Protein AF-A0A293LCD0-F1 (afdb_monomer_lite)

Organism: Ornithodoros erraticus (NCBI:txid265619)

Foldseek 3Di:
DDDDDDDDDDPPDPPPPPCPPPPPPDQDQPPPDDQDADDLVPQDQQAPCVVCQVHPHRFLERHNNCLDDRVLSVVLRVLQQCLQQVFDQQDPCQVVDPRRTAAGEHEAEEQHYDDDPPDDPQVRQVVSQVSNCVVNVRDPQQSYKYWYDHQNVRDIAIDRGPSCCVQQNRVNLVVQLVVLSVCSVVSNVSSSSVSSSVSVSVSSVVSRVVVVVVVVCVVCVVVVCVVVCVVVVVVVVCCVVVVVVVVVCVVPDPCPPVVVVVVVVVVVVVVVVVVPPDDDDDDDDDDDDDDDDDDDPDPPPPPDDDDDDDDDDDDDDDDDDDDDDDDDDDDDDDDDDDDDDDDDDDPDDDDDDDDDDDDDDDDDDDDDDDDD

InterPro domains:
  IPR033438 Modulator of levamisole receptor-1 [PF17175] (38-153)

Secondary structure (DSSP, 8-state):
------------------------------TT-----B-TTTSPPTTT-GGGGT-SS--SEE-TT--S-HHHHHHHHHHHHHHHHHSPP-STTGGG-SS----EEEEEEES-B---TTS-HHHHHHHHHHHHHHHH--SSSS-EEEEEEETTTTEEEEEE-HHHHTTS-HHHHHHHHHHHHHHHTTT-HHHHHHHHHHHHHHHHHHHHHHHHHHHHHHHTHHHHHHHHHHHHHHHHHHHHHHHHHHHHHHHHS-TTTHHHHHHHHHHHHTTTTTSSS--PPP----------------------PPPPPPP-------------------------------------------------------------

Structure (mmCIF, N/CA/C/O backbone):
data_AF-A0A293LCD0-F1
#
_entry.id   AF-A0A293LCD0-F1
#
loop_
_atom_site.group_PDB
_atom_site.id
_atom_site.type_symbol
_atom_site.label_atom_id
_atom_site.label_alt_id
_atom_site.label_comp_id
_atom_site.label_asym_id
_atom_site.label_entity_id
_atom_site.label_seq_id
_atom_site.pdbx_PDB_ins_code
_atom_site.Cartn_x
_atom_site.Cartn_y
_atom_site.Cartn_z
_atom_site.occupancy
_atom_site.B_iso_or_equiv
_atom_site.auth_seq_id
_atom_site.auth_comp_id
_atom_site.auth_asym_id
_atom_site.auth_atom_id
_atom_site.pdbx_PDB_model_num
ATOM 1 N N . MET A 1 1 ? -17.050 -51.540 -56.123 1.00 45.16 1 MET A N 1
ATOM 2 C CA . MET A 1 1 ? -16.039 -51.537 -55.048 1.00 45.16 1 MET A CA 1
ATOM 3 C C . MET A 1 1 ? -16.154 -50.183 -54.361 1.00 45.16 1 MET A C 1
ATOM 5 O O . MET A 1 1 ? -15.388 -49.288 -54.668 1.00 45.16 1 MET A O 1
ATOM 9 N N . GLU A 1 2 ? -17.211 -49.840 -53.629 1.00 52.28 2 GLU A N 1
ATOM 10 C CA . GLU A 1 2 ? -18.016 -50.607 -52.668 1.00 52.28 2 GLU A CA 1
ATOM 11 C C . GLU A 1 2 ? -17.140 -51.250 -51.592 1.00 52.28 2 GLU A C 1
ATOM 13 O O . GLU A 1 2 ? -16.673 -52.367 -51.772 1.00 52.28 2 GLU A O 1
ATOM 18 N N . GLU A 1 3 ? -16.904 -50.502 -50.512 1.00 51.72 3 GLU A N 1
ATOM 19 C CA . GLU A 1 3 ? -16.698 -51.053 -49.176 1.00 51.72 3 GLU A CA 1
ATOM 20 C C . GLU A 1 3 ? -17.379 -50.157 -48.139 1.00 51.72 3 GLU A C 1
ATOM 22 O O . GLU A 1 3 ? -17.394 -48.928 -48.236 1.00 51.72 3 GLU A O 1
ATOM 27 N N . ALA A 1 4 ? -18.024 -50.846 -47.205 1.00 48.84 4 ALA A N 1
ATOM 28 C CA . ALA A 1 4 ? -18.991 -50.369 -46.240 1.00 48.84 4 ALA A CA 1
ATOM 29 C C . ALA A 1 4 ? -18.352 -50.050 -44.873 1.00 48.84 4 ALA A C 1
ATOM 31 O O . ALA A 1 4 ? -17.199 -50.367 -44.605 1.00 48.84 4 ALA A O 1
ATOM 32 N N . ALA A 1 5 ? -19.158 -49.402 -44.028 1.00 53.81 5 ALA A N 1
ATOM 33 C CA . ALA A 1 5 ? -18.878 -48.863 -42.695 1.00 53.81 5 ALA A CA 1
ATOM 34 C C . ALA A 1 5 ? -18.297 -49.858 -41.657 1.00 53.81 5 ALA A C 1
ATOM 36 O O . ALA A 1 5 ? -18.317 -51.071 -41.857 1.00 53.81 5 ALA A O 1
ATOM 37 N N . PRO A 1 6 ? -17.945 -49.359 -40.453 1.00 56.44 6 PRO A N 1
ATOM 38 C CA . PRO A 1 6 ? -18.861 -49.664 -39.351 1.00 56.44 6 PRO A CA 1
ATOM 39 C C . PRO A 1 6 ? -19.220 -48.478 -38.442 1.00 56.44 6 PRO A C 1
ATOM 41 O O . PRO A 1 6 ? -18.426 -47.592 -38.133 1.00 56.44 6 PRO A O 1
ATOM 44 N N . CYS A 1 7 ? -20.479 -48.520 -38.008 1.00 42.06 7 CYS A N 1
ATOM 45 C CA . CYS A 1 7 ? -21.153 -47.612 -37.096 1.00 42.06 7 CYS A CA 1
ATOM 46 C C . CYS A 1 7 ? -20.495 -47.586 -35.707 1.00 42.06 7 CYS A C 1
ATOM 48 O O . CYS A 1 7 ? -20.465 -48.598 -35.008 1.00 42.06 7 CYS A O 1
ATOM 50 N N . ALA A 1 8 ? -20.045 -46.407 -35.275 1.00 50.56 8 ALA A N 1
ATOM 51 C CA . ALA A 1 8 ? -19.692 -46.157 -33.885 1.00 50.56 8 ALA A CA 1
ATOM 52 C C . ALA A 1 8 ? -20.973 -45.940 -33.067 1.00 50.56 8 ALA A C 1
ATOM 54 O O . ALA A 1 8 ? -21.760 -45.030 -33.323 1.00 50.56 8 ALA A O 1
ATOM 55 N N . MET A 1 9 ? -21.177 -46.821 -32.096 1.00 47.69 9 MET A N 1
ATOM 56 C CA . MET A 1 9 ? -22.279 -46.832 -31.144 1.00 47.69 9 MET A CA 1
ATOM 57 C C . MET A 1 9 ? -21.982 -45.781 -30.062 1.00 47.69 9 MET A C 1
ATOM 59 O O . MET A 1 9 ? -21.103 -45.976 -29.228 1.00 47.69 9 MET A O 1
ATOM 63 N N . TRP A 1 10 ? -22.661 -44.633 -30.104 1.00 46.34 10 TRP A N 1
ATOM 64 C CA . TRP A 1 10 ? -22.532 -43.593 -29.081 1.00 46.34 10 TRP A CA 1
ATOM 65 C C . TRP A 1 10 ? -23.333 -44.012 -27.845 1.00 46.34 10 TRP A C 1
ATOM 67 O O . TRP A 1 10 ? -24.546 -43.828 -27.775 1.00 46.34 10 TRP A O 1
ATOM 77 N N . SER A 1 11 ? -22.654 -44.606 -26.869 1.00 52.03 11 SER A N 1
ATOM 78 C CA . SER A 1 11 ? -23.190 -44.829 -25.529 1.00 52.03 11 SER A CA 1
ATOM 79 C C . SER A 1 11 ? -23.371 -43.485 -24.818 1.00 52.03 11 SER A C 1
ATOM 81 O O . SER A 1 11 ? -22.409 -42.874 -24.354 1.00 52.03 11 SER A O 1
ATOM 83 N N . LEU A 1 12 ? -24.624 -43.032 -24.750 1.00 52.72 12 LEU A N 1
ATOM 84 C CA . LEU A 1 12 ? -25.084 -41.940 -23.897 1.00 52.72 12 LEU A CA 1
ATOM 85 C C . LEU A 1 12 ? -24.964 -42.375 -22.430 1.00 52.72 12 LEU A C 1
ATOM 87 O O . LEU A 1 12 ? -25.892 -42.953 -21.868 1.00 52.72 12 LEU A O 1
ATOM 91 N N . PHE A 1 13 ? -23.819 -42.113 -21.805 1.00 52.03 13 PHE A N 1
ATOM 92 C CA . PHE A 1 13 ? -23.749 -42.075 -20.348 1.00 52.03 13 PHE A CA 1
ATOM 93 C C . PHE A 1 13 ? -24.392 -40.760 -19.888 1.00 52.03 13 PHE A C 1
ATOM 95 O O . PHE A 1 13 ? -23.897 -39.695 -20.266 1.00 52.03 13 PHE A O 1
ATOM 102 N N . PRO A 1 14 ? -25.481 -40.782 -19.100 1.00 58.75 14 PRO A N 1
ATOM 103 C CA . PRO A 1 14 ? -25.956 -39.576 -18.445 1.00 58.75 14 PRO A CA 1
ATOM 104 C C . PRO A 1 14 ? -24.864 -39.129 -17.473 1.00 58.75 14 PRO A C 1
ATOM 106 O O . PRO A 1 14 ? -24.639 -39.754 -16.437 1.00 58.75 14 PRO A O 1
ATOM 109 N N . ILE A 1 15 ? -24.152 -38.060 -17.832 1.00 63.56 15 ILE A N 1
ATOM 110 C CA . ILE A 1 15 ? -23.279 -37.342 -16.910 1.00 63.56 15 ILE A CA 1
ATOM 111 C C . ILE A 1 15 ? -24.215 -36.722 -15.875 1.00 63.56 15 ILE A C 1
ATOM 113 O O . ILE A 1 15 ? -24.766 -35.640 -16.073 1.00 63.56 15 ILE A O 1
ATOM 117 N N . VAL A 1 16 ? -24.451 -37.449 -14.784 1.00 64.56 16 VAL A N 1
ATOM 118 C CA . VAL A 1 16 ? -25.006 -36.886 -13.560 1.00 64.56 16 VAL A CA 1
ATOM 119 C C . VAL A 1 16 ? -23.942 -35.920 -13.060 1.00 64.56 16 VAL A C 1
ATOM 121 O O . VAL A 1 16 ? -22.985 -36.318 -12.399 1.00 64.56 16 VAL A O 1
ATOM 124 N N . ALA A 1 17 ? -24.061 -34.657 -13.466 1.00 63.91 17 ALA A N 1
ATOM 125 C CA . ALA A 1 17 ? -23.299 -33.562 -12.901 1.00 63.91 17 ALA A CA 1
ATOM 126 C C . ALA A 1 17 ? -23.705 -33.455 -11.428 1.00 63.91 17 ALA A C 1
ATOM 128 O O . ALA A 1 17 ? -24.667 -32.772 -11.077 1.00 63.91 17 ALA A O 1
ATOM 129 N N . LEU A 1 18 ? -23.010 -34.205 -10.571 1.00 59.56 18 LEU A N 1
ATOM 130 C CA . LEU A 1 18 ? -22.995 -33.963 -9.141 1.00 59.56 18 LEU A CA 1
ATOM 131 C C . LEU A 1 18 ? -22.423 -32.560 -8.964 1.00 59.56 18 LEU A C 1
ATOM 133 O O . LEU A 1 18 ? -21.212 -32.351 -9.013 1.00 59.56 18 LEU A O 1
ATOM 137 N N . TRP A 1 19 ? -23.326 -31.596 -8.806 1.00 65.75 19 TRP A N 1
ATOM 138 C CA . TRP A 1 19 ? -23.028 -30.310 -8.207 1.00 65.75 19 TRP A CA 1
ATOM 139 C C . TRP A 1 19 ? -22.554 -30.604 -6.789 1.00 65.75 19 TRP A C 1
ATOM 141 O O . TRP A 1 19 ? -23.351 -30.686 -5.862 1.00 65.75 19 TRP A O 1
ATOM 151 N N . ILE A 1 20 ? -21.257 -30.852 -6.635 1.00 65.94 20 ILE A N 1
ATOM 152 C CA . ILE A 1 20 ? -20.607 -30.744 -5.341 1.00 65.94 20 ILE A CA 1
ATOM 153 C C . ILE A 1 20 ? -20.571 -29.235 -5.100 1.00 65.94 20 ILE A C 1
ATOM 155 O O . ILE A 1 20 ? -19.838 -28.548 -5.820 1.00 65.94 20 ILE A O 1
ATOM 159 N N . PRO A 1 21 ? -21.394 -28.677 -4.190 1.00 63.88 21 PRO A N 1
ATOM 160 C CA . PRO A 1 21 ? -21.211 -27.292 -3.802 1.00 63.88 21 PRO A CA 1
ATOM 161 C C . PRO A 1 21 ? -19.775 -27.204 -3.310 1.00 63.88 21 PRO A C 1
ATOM 163 O O . PRO A 1 21 ? -19.380 -27.954 -2.417 1.00 63.88 21 PRO A O 1
ATOM 166 N N . ALA A 1 22 ? -18.972 -26.360 -3.953 1.00 62.84 22 ALA A N 1
ATOM 167 C CA . ALA A 1 22 ? -17.667 -26.023 -3.432 1.00 62.84 22 ALA A CA 1
ATOM 168 C C . ALA A 1 22 ? -17.924 -25.457 -2.036 1.00 62.84 22 ALA A C 1
ATOM 170 O O . ALA A 1 22 ? -18.386 -24.326 -1.892 1.00 62.84 22 ALA A O 1
ATOM 171 N N . THR A 1 23 ? -17.720 -26.282 -1.012 1.00 61.44 23 THR A N 1
ATOM 172 C CA . THR A 1 23 ? -17.700 -25.861 0.379 1.00 61.44 23 THR A CA 1
ATOM 173 C C . THR A 1 23 ? -16.442 -25.022 0.513 1.00 61.44 23 THR A C 1
ATOM 175 O O . THR A 1 23 ? -15.389 -25.520 0.910 1.00 61.44 23 THR A O 1
ATOM 178 N N . GLY A 1 24 ? -16.524 -23.772 0.050 1.00 62.69 24 GLY A N 1
ATOM 179 C CA . GLY A 1 24 ? -15.524 -22.760 0.326 1.00 62.69 24 GLY A CA 1
ATOM 180 C C . GLY A 1 24 ? -15.361 -22.745 1.832 1.00 62.69 24 GLY A C 1
ATOM 181 O O . GLY A 1 24 ? -16.355 -22.598 2.546 1.00 62.69 24 GLY A O 1
ATOM 182 N N . GLY A 1 25 ? -14.146 -23.032 2.299 1.00 64.25 25 GLY A N 1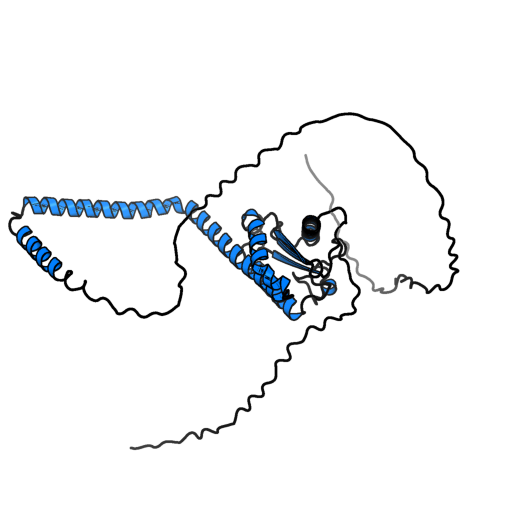
ATOM 183 C CA . GLY A 1 25 ? -13.838 -23.054 3.719 1.00 64.25 25 GLY A CA 1
ATOM 184 C C . GLY A 1 25 ? -14.253 -21.717 4.307 1.00 64.25 25 GLY A C 1
ATOM 185 O O . GLY A 1 25 ? -13.623 -20.703 4.022 1.00 64.25 25 GLY A O 1
ATOM 186 N N . GLN A 1 26 ? -15.356 -21.719 5.052 1.00 64.88 26 GLN A N 1
ATOM 187 C CA . GLN A 1 26 ? -15.801 -20.543 5.773 1.00 64.88 26 GLN A CA 1
ATOM 188 C C . GLN A 1 26 ? -14.733 -20.203 6.798 1.00 64.88 26 GLN A C 1
ATOM 190 O O . GLN A 1 26 ? -14.211 -21.071 7.501 1.00 64.88 26 GLN A O 1
ATOM 195 N N . CYS A 1 27 ? -14.392 -18.930 6.842 1.00 78.25 27 CYS A N 1
ATOM 196 C CA . CYS A 1 27 ? -13.408 -18.404 7.761 1.00 78.25 27 CYS A CA 1
ATOM 197 C C . CYS A 1 27 ? -14.151 -18.215 9.070 1.00 78.25 27 CYS A C 1
ATOM 199 O O . CYS A 1 27 ? -14.988 -17.329 9.199 1.00 78.25 27 CYS A O 1
ATOM 201 N N . ILE A 1 28 ? -13.961 -19.168 9.978 1.00 67.69 28 ILE A N 1
ATOM 202 C CA . ILE A 1 28 ? -14.611 -19.146 11.281 1.00 67.69 28 ILE A CA 1
ATOM 203 C C . ILE A 1 28 ? -13.880 -18.081 12.097 1.00 67.69 28 ILE A C 1
ATOM 205 O O . ILE A 1 28 ? -12.787 -18.341 12.600 1.00 67.69 28 ILE A O 1
ATOM 209 N N . SER A 1 29 ? -14.454 -16.881 12.181 1.00 65.88 29 SER A N 1
ATOM 210 C CA . SER A 1 29 ? -14.075 -15.913 13.205 1.00 65.88 29 SER A CA 1
ATOM 211 C C . SER A 1 29 ? -14.623 -16.413 14.538 1.00 65.88 29 SER A C 1
ATOM 213 O O . SER A 1 29 ? -15.820 -16.659 14.685 1.00 65.88 29 SER A O 1
ATOM 215 N N . SER A 1 30 ? -13.742 -16.643 15.504 1.00 65.81 30 SER A N 1
ATOM 216 C CA . SER A 1 30 ? -14.132 -16.863 16.891 1.00 65.81 30 SER A CA 1
ATOM 217 C C . SER A 1 30 ? -14.593 -15.524 17.468 1.00 65.81 30 SER A C 1
ATOM 219 O O . SER A 1 30 ? -13.773 -14.665 17.766 1.00 65.81 30 SER A O 1
ATOM 221 N N . ASP A 1 31 ? -15.904 -15.332 17.622 1.00 64.25 31 ASP A N 1
ATOM 222 C CA . ASP A 1 31 ? -16.493 -14.071 18.113 1.00 64.25 31 ASP A CA 1
ATOM 223 C C . ASP A 1 31 ? -16.176 -13.754 19.595 1.00 64.25 31 ASP A C 1
ATOM 225 O O . ASP A 1 31 ? -16.614 -12.728 20.112 1.00 64.25 31 ASP A O 1
ATOM 229 N N . GLU A 1 32 ? -15.392 -14.590 20.285 1.00 76.75 32 GLU A N 1
ATOM 230 C CA . GLU A 1 32 ? -15.068 -14.439 21.714 1.00 76.75 32 GLU A CA 1
ATOM 231 C C . GLU A 1 32 ? -13.583 -14.164 22.003 1.00 76.75 32 GLU A C 1
ATOM 233 O O . GLU A 1 32 ? -13.132 -14.315 23.139 1.00 76.75 32 GLU A O 1
ATOM 238 N N . ASP A 1 33 ? -12.804 -13.749 21.003 1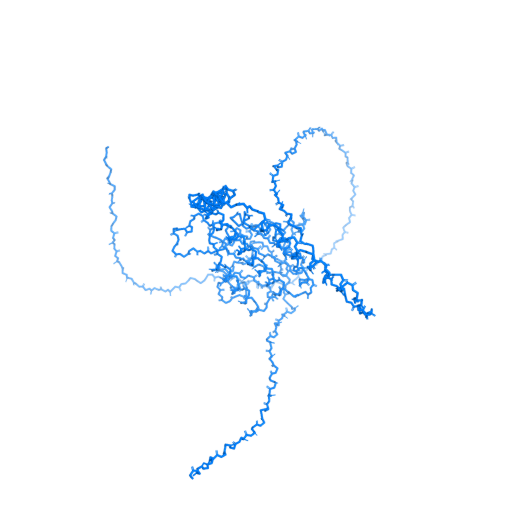.00 74.06 33 ASP A N 1
ATOM 239 C CA . ASP A 1 33 ? -11.413 -13.369 21.245 1.00 74.06 33 ASP A CA 1
ATOM 240 C C . ASP A 1 33 ? -11.325 -11.997 21.955 1.00 74.06 33 ASP A C 1
ATOM 242 O O . ASP A 1 33 ? -12.078 -11.068 21.631 1.00 74.06 33 ASP A O 1
ATOM 246 N N . PRO A 1 34 ? -10.422 -11.841 22.943 1.00 79.44 34 PRO A N 1
ATOM 247 C CA . PRO A 1 34 ? -10.246 -10.581 23.654 1.00 79.44 34 PRO A CA 1
ATOM 248 C C . PRO A 1 34 ? -9.885 -9.459 22.678 1.00 79.44 34 PRO A C 1
ATOM 250 O O . PRO A 1 34 ? -9.082 -9.642 21.764 1.00 79.44 34 PRO A O 1
ATOM 253 N N . VAL A 1 35 ? -10.465 -8.276 22.896 1.00 85.06 35 VAL A N 1
ATOM 254 C CA . VAL A 1 35 ? -10.169 -7.078 22.102 1.00 85.06 35 VAL A CA 1
ATOM 255 C C . VAL A 1 35 ? -8.717 -6.678 22.353 1.00 85.06 35 VAL A C 1
ATOM 257 O O . VAL A 1 35 ? -8.404 -6.053 23.365 1.00 85.06 35 VAL A O 1
ATOM 260 N N . TRP A 1 36 ? -7.828 -7.063 21.440 1.00 90.88 36 TRP A N 1
ATOM 261 C CA . TRP A 1 36 ? -6.433 -6.649 21.478 1.00 90.88 36 TRP A CA 1
ATOM 262 C C . TRP A 1 36 ? -6.285 -5.248 20.880 1.00 90.88 36 TRP A C 1
ATOM 264 O O . TRP A 1 36 ? -6.910 -4.918 19.865 1.00 90.88 36 TRP A O 1
ATOM 274 N N . LEU A 1 37 ? -5.466 -4.424 21.528 1.00 96.44 37 LEU A N 1
ATOM 275 C CA . LEU A 1 37 ? -5.141 -3.069 21.102 1.00 96.44 37 LEU A CA 1
ATOM 276 C C . LEU A 1 37 ? -3.666 -3.030 20.714 1.00 96.44 37 LEU A C 1
ATOM 278 O O . LEU A 1 37 ? -2.796 -3.149 21.572 1.00 96.44 37 LEU A O 1
ATOM 282 N N . TRP A 1 38 ? -3.379 -2.896 19.422 1.00 97.69 38 TRP A N 1
ATOM 283 C CA . TRP A 1 38 ? -2.010 -3.011 18.932 1.00 97.69 38 TRP A CA 1
ATOM 284 C C . TRP A 1 38 ? -1.221 -1.723 19.130 1.00 97.69 38 TRP A C 1
ATOM 286 O O . TRP A 1 38 ? -1.575 -0.681 18.581 1.00 97.69 38 TRP A O 1
ATOM 296 N N . THR A 1 39 ? -0.114 -1.815 19.863 1.00 97.88 39 THR A N 1
ATOM 297 C CA . THR A 1 39 ? 0.981 -0.837 19.822 1.00 97.88 39 THR A CA 1
ATOM 298 C C . THR A 1 39 ? 1.972 -1.214 18.720 1.00 97.88 39 THR A C 1
ATOM 300 O O . THR A 1 39 ? 2.056 -2.377 18.307 1.00 97.88 39 THR A O 1
ATOM 303 N N . VAL A 1 40 ? 2.742 -0.249 18.215 1.00 97.50 40 VAL A N 1
ATOM 304 C CA . VAL A 1 40 ? 3.706 -0.527 17.138 1.00 97.50 40 VAL A CA 1
ATOM 305 C C . VAL A 1 40 ? 4.872 -1.396 17.626 1.00 97.50 40 VAL A C 1
ATOM 307 O O . VAL A 1 40 ? 5.412 -2.208 16.869 1.00 97.50 40 VAL A O 1
ATOM 310 N N . GLU A 1 41 ? 5.223 -1.308 18.908 1.00 97.94 41 GLU A N 1
ATOM 311 C CA . GLU A 1 41 ? 6.244 -2.121 19.573 1.00 97.94 41 GLU A CA 1
ATOM 312 C C . GLU A 1 41 ? 5.842 -3.599 19.634 1.00 97.94 41 GLU A C 1
ATOM 314 O O . GLU A 1 41 ? 6.675 -4.476 19.383 1.00 97.94 41 GLU A O 1
ATOM 319 N N . GLU A 1 42 ? 4.565 -3.883 19.877 1.00 97.88 42 GLU A N 1
ATOM 320 C CA . GLU A 1 42 ? 4.033 -5.245 19.995 1.00 97.88 42 GLU A CA 1
ATOM 321 C C . GLU A 1 42 ? 3.607 -5.838 18.648 1.00 97.88 42 GLU A C 1
ATOM 323 O O . GLU A 1 42 ? 3.561 -7.061 18.504 1.00 97.88 42 GLU A O 1
ATOM 328 N N . TYR A 1 43 ? 3.352 -5.002 17.634 1.00 98.56 43 TYR A N 1
ATOM 329 C CA . TYR A 1 43 ? 2.894 -5.483 16.333 1.00 98.56 43 TYR A CA 1
ATOM 330 C C . TYR A 1 43 ? 3.934 -6.406 15.660 1.00 98.56 43 TYR A C 1
ATOM 332 O O . TYR A 1 43 ? 5.104 -6.017 15.515 1.00 98.56 43 TYR A O 1
ATOM 340 N N . PRO A 1 44 ? 3.571 -7.636 15.249 1.00 98.31 44 PRO A N 1
ATOM 341 C CA . PRO A 1 44 ? 4.556 -8.631 14.848 1.00 98.31 44 PRO A CA 1
ATOM 342 C C . PRO A 1 44 ? 5.226 -8.310 13.507 1.00 98.31 44 PRO A C 1
ATOM 344 O O . PRO A 1 44 ? 4.691 -7.616 12.648 1.00 98.31 44 PRO A O 1
ATOM 347 N N . HIS A 1 45 ? 6.442 -8.827 13.319 1.00 98.62 45 HIS A N 1
ATOM 348 C CA . HIS A 1 45 ? 7.175 -8.691 12.060 1.00 98.62 45 HIS A CA 1
ATOM 349 C C . HIS A 1 45 ? 6.916 -9.915 11.165 1.00 98.62 45 HIS A C 1
ATOM 351 O O . HIS A 1 45 ? 7.289 -11.023 11.552 1.00 98.62 45 HIS A O 1
ATOM 357 N N . PRO A 1 46 ? 6.369 -9.762 9.944 1.00 98.44 46 PRO A N 1
ATOM 358 C CA . PRO A 1 46 ? 5.865 -10.900 9.165 1.00 98.44 46 PRO A 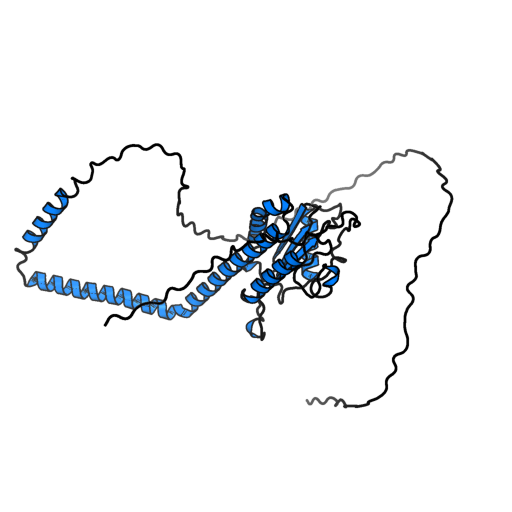CA 1
ATOM 359 C C . PRO A 1 46 ? 6.953 -11.796 8.553 1.00 98.44 46 PRO A C 1
ATOM 361 O O . PRO A 1 46 ? 6.689 -12.956 8.236 1.00 98.44 46 PRO A O 1
ATOM 364 N N . LEU A 1 47 ? 8.195 -11.311 8.444 1.00 98.38 47 LEU A N 1
ATOM 365 C CA . LEU A 1 47 ? 9.340 -12.111 7.995 1.00 98.38 47 LEU A CA 1
ATOM 366 C C . LEU A 1 47 ? 10.039 -12.843 9.147 1.00 98.38 47 LEU A C 1
ATOM 368 O O . LEU A 1 47 ? 10.459 -13.985 8.981 1.00 98.38 47 LEU A O 1
ATOM 372 N N . GLN A 1 48 ? 10.160 -12.196 10.309 1.00 98.50 48 GLN A N 1
ATOM 373 C CA . GLN A 1 48 ? 10.885 -12.744 11.463 1.00 98.50 48 GLN A CA 1
ATOM 374 C C . GLN A 1 48 ? 9.987 -13.617 12.351 1.00 98.50 48 GLN A C 1
ATOM 376 O O . GLN A 1 48 ? 10.417 -14.633 12.891 1.00 98.50 48 GLN A O 1
ATOM 381 N N . HIS A 1 49 ? 8.716 -13.236 12.470 1.00 98.31 49 HIS A N 1
ATOM 382 C CA . HIS A 1 49 ? 7.754 -13.757 13.434 1.00 98.31 49 HIS A CA 1
ATOM 383 C C . HIS A 1 49 ? 6.424 -14.167 12.764 1.00 98.31 49 HIS A C 1
ATOM 385 O O . HIS A 1 49 ? 5.352 -13.810 13.257 1.00 98.31 49 HIS A O 1
ATOM 391 N N . PRO A 1 50 ? 6.444 -14.947 11.663 1.00 98.31 50 PRO A N 1
ATOM 392 C CA . PRO A 1 50 ? 5.261 -15.186 10.828 1.00 98.31 50 PRO A CA 1
ATOM 393 C C . PRO A 1 50 ? 4.083 -15.822 11.573 1.00 98.31 50 PRO A C 1
ATOM 395 O O . PRO A 1 50 ? 2.930 -15.529 11.269 1.00 98.31 50 PRO A O 1
ATOM 398 N N . ARG A 1 51 ? 4.350 -16.646 12.593 1.00 98.19 51 ARG A N 1
ATOM 399 C CA . ARG A 1 51 ? 3.293 -17.287 13.390 1.00 98.19 51 ARG A CA 1
ATOM 400 C C . ARG A 1 51 ? 2.413 -16.285 14.132 1.00 98.19 51 ARG A C 1
ATOM 402 O O . ARG A 1 51 ? 1.213 -16.510 14.219 1.00 98.19 51 ARG A O 1
ATOM 409 N N . TYR A 1 52 ? 2.988 -15.185 14.618 1.00 98.06 52 TYR A N 1
ATOM 410 C CA . TYR A 1 52 ? 2.229 -14.127 15.290 1.00 98.06 52 TYR A CA 1
ATOM 411 C C . TYR A 1 52 ? 1.406 -13.289 14.309 1.00 98.06 52 TYR A C 1
ATOM 413 O O . TYR A 1 52 ? 0.431 -12.678 14.705 1.00 98.06 52 TYR A O 1
ATOM 421 N N . CYS A 1 53 ? 1.747 -13.323 13.022 1.00 98.25 53 CYS A N 1
ATOM 422 C CA . CYS A 1 53 ? 0.962 -12.745 11.934 1.00 98.25 53 CYS A CA 1
ATOM 423 C C . CYS A 1 53 ? -0.094 -13.718 11.368 1.00 98.25 53 CYS A C 1
ATOM 425 O O . CYS A 1 53 ? -0.587 -13.495 10.265 1.00 98.25 53 CYS A O 1
ATOM 427 N N . ASN A 1 54 ? -0.370 -14.835 12.057 1.00 97.06 54 ASN A N 1
ATOM 428 C CA . ASN A 1 54 ? -1.232 -15.923 11.581 1.00 97.06 54 ASN A CA 1
ATOM 429 C C . ASN A 1 54 ? -0.767 -16.552 10.243 1.00 97.06 54 ASN A C 1
ATOM 431 O O . ASN A 1 54 ? -1.569 -16.936 9.390 1.00 97.06 54 ASN A O 1
ATOM 435 N N . ARG A 1 55 ? 0.554 -16.673 10.043 1.00 97.75 55 ARG A N 1
ATOM 436 C CA . ARG A 1 55 ? 1.179 -17.277 8.850 1.00 97.75 55 ARG A CA 1
ATOM 437 C C . ARG A 1 55 ? 2.036 -18.491 9.222 1.00 97.75 55 ARG A C 1
ATOM 439 O O . ARG A 1 55 ? 2.657 -18.543 10.284 1.00 97.75 55 ARG A O 1
ATOM 446 N N . TYR A 1 56 ? 2.136 -19.465 8.314 1.00 97.00 56 TYR A N 1
ATOM 447 C CA . TYR A 1 56 ? 2.987 -20.653 8.507 1.00 97.00 56 TYR A CA 1
ATOM 448 C C . TYR A 1 56 ? 4.480 -20.398 8.252 1.00 97.00 56 TYR A C 1
ATOM 450 O O . TYR A 1 56 ? 5.323 -21.150 8.741 1.00 97.00 56 TYR A O 1
ATOM 458 N N . GLY A 1 57 ? 4.815 -19.347 7.504 1.00 97.94 57 GLY A N 1
ATOM 459 C CA . GLY A 1 57 ? 6.182 -18.985 7.142 1.00 97.94 57 GLY A CA 1
ATOM 460 C C . GLY A 1 57 ? 6.296 -17.507 6.767 1.00 97.94 57 GLY A C 1
ATOM 461 O O . GLY A 1 57 ? 5.274 -16.815 6.773 1.00 97.94 57 GLY A O 1
ATOM 462 N N . PRO A 1 58 ? 7.520 -17.023 6.479 1.00 98.44 58 PRO A N 1
ATOM 463 C CA . PRO A 1 58 ? 7.768 -15.628 6.129 1.00 98.44 58 PRO A CA 1
ATOM 464 C C . PRO A 1 58 ? 6.833 -15.142 5.020 1.00 98.44 58 PRO A C 1
ATOM 466 O O . PRO A 1 58 ? 6.646 -15.835 4.021 1.00 98.44 58 PRO A O 1
ATOM 469 N N . SER A 1 59 ? 6.252 -13.962 5.215 1.00 98.44 59 SER A N 1
ATOM 470 C CA . SER A 1 59 ? 5.260 -13.361 4.322 1.00 98.44 59 SER A CA 1
ATOM 471 C C . SER A 1 59 ? 5.402 -11.836 4.334 1.00 98.44 59 SER A C 1
ATOM 473 O O . SER A 1 59 ? 6.069 -11.273 5.201 1.00 98.44 59 SER A O 1
ATOM 475 N N . PHE A 1 60 ? 4.767 -11.163 3.381 1.00 98.62 60 PHE A N 1
ATOM 476 C CA . PHE A 1 60 ? 4.608 -9.708 3.344 1.00 98.62 60 PHE A CA 1
ATOM 477 C C . PHE A 1 60 ? 3.254 -9.239 3.890 1.00 98.62 60 PHE A C 1
ATOM 479 O O . PHE A 1 60 ? 2.964 -8.046 3.880 1.00 98.62 60 PHE A O 1
ATOM 486 N N . VAL A 1 61 ? 2.428 -10.168 4.374 1.00 98.75 61 VAL A N 1
ATOM 487 C CA . VAL A 1 61 ? 1.133 -9.890 4.997 1.00 98.75 61 VAL A CA 1
ATOM 488 C C . VAL A 1 61 ? 1.215 -10.254 6.472 1.00 98.75 61 VAL A C 1
ATOM 490 O O . VAL A 1 61 ? 1.572 -11.385 6.816 1.00 98.75 61 VAL A O 1
ATOM 493 N N . CYS A 1 62 ? 0.876 -9.303 7.336 1.00 98.75 62 CYS A N 1
ATOM 494 C CA . CYS A 1 62 ? 0.686 -9.530 8.755 1.00 98.75 62 CYS A CA 1
ATOM 495 C C . CYS A 1 62 ? -0.774 -9.313 9.144 1.00 98.75 62 CYS A C 1
ATOM 497 O O . CYS A 1 62 ? -1.297 -8.217 8.967 1.00 98.75 62 CYS A O 1
ATOM 499 N N . ASP A 1 63 ? -1.415 -10.361 9.661 1.00 98.31 63 ASP A N 1
ATOM 500 C CA . ASP A 1 63 ? -2.812 -10.346 10.098 1.00 98.31 63 ASP A CA 1
ATOM 501 C C . ASP A 1 63 ? -2.958 -11.126 11.420 1.00 98.31 63 ASP A C 1
ATOM 503 O O . ASP A 1 63 ? -3.439 -12.264 11.433 1.00 98.31 63 ASP A O 1
ATOM 507 N N . PRO A 1 64 ? -2.458 -10.571 12.541 1.00 97.31 64 PRO A N 1
ATOM 508 C CA . PRO A 1 64 ? -2.533 -11.227 13.843 1.00 97.31 64 PRO A CA 1
ATOM 509 C C . PRO A 1 64 ? -3.975 -11.489 14.305 1.00 97.31 64 PRO A C 1
ATOM 511 O O . PRO A 1 64 ? -4.216 -12.488 14.980 1.00 97.31 64 PRO A O 1
ATOM 514 N N . ASP A 1 65 ? -4.930 -10.650 13.887 1.00 96.50 65 ASP A N 1
ATOM 515 C CA . ASP A 1 65 ? -6.331 -10.703 14.327 1.00 96.50 65 ASP A CA 1
ATOM 516 C C . ASP A 1 65 ? -7.241 -11.522 13.396 1.00 96.50 65 ASP A C 1
ATOM 518 O O . ASP A 1 65 ? -8.461 -11.530 13.577 1.00 96.50 65 ASP A O 1
ATOM 522 N N . ARG A 1 66 ? -6.657 -12.214 12.406 1.00 96.06 66 ARG A N 1
ATOM 523 C CA . ARG A 1 66 ? -7.350 -13.121 11.473 1.00 96.06 66 ARG A CA 1
ATOM 524 C C . ARG A 1 66 ? -8.513 -12.466 10.723 1.00 96.06 66 ARG A C 1
ATOM 526 O O . ARG A 1 66 ? -9.558 -13.086 10.525 1.00 96.06 66 ARG A O 1
ATOM 533 N N . ILE A 1 67 ? -8.330 -11.218 10.306 1.00 96.06 67 ILE A N 1
ATOM 534 C CA . ILE A 1 67 ? -9.292 -10.494 9.467 1.00 96.06 67 ILE A CA 1
ATOM 535 C C . ILE A 1 67 ? -9.463 -11.197 8.120 1.00 96.06 67 ILE A C 1
ATOM 537 O O . ILE A 1 67 ? -10.559 -11.210 7.560 1.00 96.06 67 ILE A O 1
ATOM 541 N N . LEU A 1 68 ? -8.382 -11.778 7.604 1.00 96.69 68 LEU A N 1
ATOM 542 C CA . LEU A 1 68 ? -8.366 -12.548 6.376 1.00 96.69 68 LEU A CA 1
ATOM 543 C C . LEU A 1 68 ? -8.330 -14.040 6.656 1.00 96.69 68 LEU A C 1
ATOM 545 O O . LEU A 1 68 ? -7.684 -14.555 7.575 1.00 96.69 68 LEU A O 1
ATOM 549 N N . CYS A 1 69 ? -8.931 -14.773 5.734 1.00 95.94 69 CYS A N 1
ATOM 550 C CA . CYS A 1 69 ? -8.726 -16.200 5.642 1.00 95.94 69 CYS A CA 1
ATOM 551 C C . CYS A 1 69 ? -7.271 -16.509 5.264 1.00 95.94 69 CYS A C 1
ATOM 553 O O . CYS A 1 69 ? -6.644 -15.789 4.486 1.00 95.94 69 CYS A O 1
ATOM 555 N N . THR A 1 70 ? -6.740 -17.659 5.691 1.00 95.56 70 THR A N 1
ATOM 556 C CA . THR A 1 70 ? -5.367 -18.062 5.327 1.00 95.56 70 THR A CA 1
ATOM 557 C C . THR A 1 70 ? -5.135 -18.059 3.812 1.00 95.56 70 THR A C 1
ATOM 559 O O . THR A 1 70 ? -4.101 -17.584 3.352 1.00 95.56 70 THR A O 1
ATOM 562 N N . HIS A 1 71 ? -6.113 -18.529 3.029 1.00 96.06 71 HIS A N 1
ATOM 563 C CA . HIS A 1 71 ? -6.010 -18.583 1.569 1.00 96.06 71 HIS A CA 1
ATOM 564 C C . HIS A 1 71 ? -6.071 -17.198 0.900 1.00 96.06 71 HIS A C 1
ATOM 566 O O . HIS A 1 71 ? -5.458 -17.009 -0.152 1.00 96.06 71 HIS A O 1
ATOM 572 N N . GLU A 1 72 ? -6.777 -16.242 1.508 1.00 97.75 72 GLU A N 1
ATOM 573 C CA . GLU A 1 72 ? -6.830 -14.839 1.084 1.00 97.75 72 GLU A CA 1
ATOM 574 C C . GLU A 1 72 ? -5.489 -14.157 1.362 1.00 97.75 72 GLU A C 1
ATOM 576 O O . GLU A 1 72 ? -4.877 -13.603 0.450 1.00 97.75 72 GLU A O 1
ATOM 581 N N . ALA A 1 73 ? -4.959 -14.300 2.581 1.00 98.19 73 ALA A N 1
ATOM 582 C CA . ALA A 1 73 ? -3.631 -13.806 2.935 1.00 98.19 73 ALA A CA 1
ATOM 583 C C . ALA A 1 73 ? -2.529 -14.424 2.049 1.00 98.19 73 ALA A C 1
ATOM 585 O O . ALA A 1 73 ? -1.623 -13.721 1.605 1.00 98.19 73 ALA A O 1
ATOM 586 N N . ASP A 1 74 ? -2.629 -15.717 1.713 1.00 98.06 74 ASP A N 1
ATOM 587 C CA . ASP A 1 74 ? -1.731 -16.372 0.751 1.00 98.06 74 ASP A CA 1
ATOM 588 C C . ASP A 1 74 ? -1.862 -15.795 -0.667 1.00 98.06 74 ASP A C 1
ATOM 590 O O . ASP A 1 74 ? -0.879 -15.737 -1.409 1.00 98.06 74 ASP A O 1
ATOM 594 N N . ALA A 1 75 ? -3.071 -15.413 -1.087 1.00 98.31 75 ALA A N 1
ATOM 595 C CA . ALA A 1 75 ? -3.299 -14.802 -2.393 1.00 98.31 75 ALA A CA 1
ATOM 596 C C . ALA A 1 75 ? -2.678 -13.404 -2.475 1.00 98.31 75 ALA A C 1
ATOM 598 O O . ALA A 1 75 ? -1.977 -13.121 -3.450 1.00 98.31 75 ALA A O 1
ATOM 599 N N . LEU A 1 76 ? -2.853 -12.584 -1.434 1.00 98.62 76 LEU A N 1
ATOM 600 C CA . LEU A 1 76 ? -2.206 -11.277 -1.326 1.00 98.62 76 LEU A CA 1
ATOM 601 C C . LEU A 1 76 ? -0.681 -11.404 -1.308 1.00 98.62 76 LEU A C 1
ATOM 603 O O . LEU A 1 76 ? 0.001 -10.707 -2.053 1.00 98.62 76 LEU A O 1
ATOM 607 N N . ASP A 1 77 ? -0.138 -12.342 -0.531 1.00 98.62 77 ASP A N 1
ATOM 608 C CA . ASP A 1 77 ? 1.306 -12.568 -0.456 1.00 98.62 77 ASP A CA 1
ATOM 609 C C . ASP A 1 77 ? 1.903 -12.946 -1.822 1.00 98.62 77 ASP A C 1
ATOM 611 O O . ASP A 1 77 ? 2.913 -12.382 -2.243 1.00 98.62 77 ASP A O 1
ATOM 615 N N . ARG A 1 78 ? 1.234 -13.828 -2.582 1.00 98.44 78 ARG A N 1
ATOM 616 C CA . ARG A 1 78 ? 1.640 -14.159 -3.960 1.00 98.44 78 ARG A CA 1
ATOM 617 C C . ARG A 1 78 ? 1.598 -12.950 -4.891 1.00 98.44 78 ARG A C 1
ATOM 619 O O . ARG A 1 78 ? 2.463 -12.826 -5.759 1.00 98.44 78 ARG A O 1
ATOM 626 N N . LEU A 1 79 ? 0.596 -12.084 -4.745 1.00 98.44 79 LEU A N 1
ATOM 627 C CA . LEU A 1 79 ? 0.483 -10.864 -5.539 1.00 98.44 79 LEU A CA 1
ATOM 628 C C . LEU A 1 79 ? 1.629 -9.896 -5.217 1.00 98.44 79 LEU A C 1
ATOM 630 O O . LEU A 1 79 ? 2.289 -9.413 -6.131 1.00 98.44 79 LEU A O 1
ATOM 634 N N . ILE A 1 80 ? 1.938 -9.694 -3.938 1.00 98.50 80 ILE A N 1
ATOM 635 C CA . ILE A 1 80 ? 3.057 -8.855 -3.493 1.00 98.50 80 ILE A CA 1
ATOM 636 C C . ILE A 1 80 ? 4.397 -9.405 -3.998 1.00 98.50 80 ILE A C 1
ATOM 638 O O . ILE A 1 80 ? 5.208 -8.659 -4.547 1.00 98.50 80 ILE A O 1
ATOM 642 N N . GLN A 1 81 ? 4.620 -10.718 -3.888 1.00 97.88 81 GLN A N 1
ATOM 643 C CA . GLN A 1 81 ? 5.820 -11.359 -4.431 1.00 97.88 81 GLN A CA 1
ATOM 644 C C . GLN A 1 81 ? 5.944 -11.151 -5.944 1.00 97.88 81 GLN A C 1
ATOM 646 O O . GLN A 1 81 ? 7.047 -10.942 -6.449 1.00 97.88 81 GLN A O 1
ATOM 651 N N . ARG A 1 82 ? 4.827 -11.182 -6.682 1.00 97.31 82 ARG A N 1
ATOM 652 C CA . ARG A 1 82 ? 4.823 -10.865 -8.113 1.00 97.31 82 ARG A CA 1
ATOM 653 C C . ARG A 1 82 ? 5.293 -9.435 -8.359 1.00 97.31 82 ARG A C 1
ATOM 655 O O . ARG A 1 82 ? 6.180 -9.249 -9.182 1.00 97.31 82 ARG A O 1
ATOM 662 N N . ILE A 1 83 ? 4.762 -8.453 -7.630 1.00 96.88 83 ILE A N 1
ATOM 663 C CA . ILE A 1 83 ? 5.170 -7.044 -7.765 1.00 96.88 83 ILE A CA 1
ATOM 664 C C . ILE A 1 83 ? 6.668 -6.897 -7.519 1.00 96.88 83 ILE A C 1
ATOM 666 O O . ILE A 1 83 ? 7.377 -6.329 -8.346 1.00 96.88 83 ILE A O 1
ATOM 670 N N . ARG A 1 84 ? 7.167 -7.485 -6.432 1.00 96.88 84 ARG A N 1
ATOM 671 C CA . ARG A 1 84 ? 8.590 -7.458 -6.081 1.00 96.88 84 ARG A CA 1
ATOM 672 C C . ARG A 1 84 ? 9.485 -8.095 -7.150 1.00 96.88 84 ARG A C 1
ATOM 674 O O . ARG A 1 84 ? 10.620 -7.667 -7.329 1.00 96.88 84 ARG A O 1
ATOM 681 N N . ASN A 1 85 ? 8.995 -9.111 -7.859 1.00 95.94 85 ASN A N 1
ATOM 682 C CA . ASN A 1 85 ? 9.752 -9.797 -8.909 1.00 95.94 85 ASN A CA 1
ATOM 683 C C . ASN A 1 85 ? 9.639 -9.128 -10.288 1.00 95.94 85 ASN A C 1
ATOM 685 O O . ASN A 1 85 ? 10.545 -9.281 -11.104 1.00 95.94 85 ASN A O 1
ATOM 689 N N . GLU A 1 86 ? 8.530 -8.445 -10.572 1.00 95.50 86 GLU A N 1
ATOM 690 C CA . GLU A 1 86 ? 8.254 -7.846 -11.884 1.00 95.50 86 GLU A CA 1
ATOM 691 C C . GLU A 1 86 ? 8.578 -6.349 -11.956 1.00 95.50 86 GLU A C 1
ATOM 693 O O . GLU A 1 86 ? 8.785 -5.832 -13.053 1.00 95.50 86 GLU A O 1
ATOM 698 N N . THR A 1 87 ? 8.634 -5.643 -10.825 1.00 95.75 87 THR A N 1
ATOM 699 C CA . THR A 1 87 ? 9.054 -4.236 -10.800 1.00 95.75 87 THR A CA 1
ATOM 700 C C . THR A 1 87 ? 10.572 -4.108 -10.865 1.00 95.75 87 THR A C 1
ATOM 702 O O . THR A 1 87 ? 11.327 -4.947 -10.371 1.00 95.75 87 THR A O 1
ATOM 705 N N . VAL A 1 88 ? 11.034 -3.025 -11.487 1.00 93.56 88 VAL A N 1
ATOM 706 C CA . VAL A 1 88 ? 12.462 -2.716 -11.585 1.00 93.56 88 VAL A CA 1
ATOM 707 C C . VAL A 1 88 ? 12.984 -2.243 -10.228 1.00 93.56 88 VAL A C 1
ATOM 709 O O . VAL A 1 88 ? 12.334 -1.455 -9.545 1.00 93.56 88 VAL A O 1
ATOM 712 N N . CYS A 1 89 ? 14.173 -2.711 -9.854 1.00 94.19 89 CYS A N 1
ATOM 713 C CA . CYS A 1 89 ? 14.910 -2.222 -8.693 1.00 94.19 89 CYS A CA 1
ATOM 714 C C . CYS A 1 89 ? 15.369 -0.778 -8.936 1.00 94.19 89 CYS A C 1
ATOM 716 O O . CYS A 1 89 ? 16.023 -0.494 -9.942 1.00 94.19 89 CYS A O 1
ATOM 718 N N . ILE A 1 90 ? 15.031 0.124 -8.016 1.00 93.25 90 ILE A N 1
ATOM 719 C CA . ILE A 1 90 ? 15.279 1.572 -8.145 1.00 93.25 90 ILE A CA 1
ATOM 720 C C . ILE A 1 90 ? 16.435 2.074 -7.269 1.00 93.25 90 ILE A C 1
ATOM 722 O O . ILE A 1 90 ? 16.800 3.246 -7.326 1.00 93.25 90 ILE A O 1
ATOM 726 N N . CYS A 1 91 ? 17.032 1.188 -6.475 1.00 92.44 91 CYS A N 1
ATOM 727 C CA . CYS A 1 91 ? 18.160 1.499 -5.609 1.00 92.44 91 CYS A CA 1
ATOM 728 C C . CYS A 1 91 ? 19.460 1.791 -6.391 1.00 92.44 91 CYS A C 1
ATOM 730 O O . CYS A 1 91 ? 19.727 1.182 -7.429 1.00 92.44 91 CYS A O 1
ATOM 732 N N . PRO A 1 92 ? 20.374 2.614 -5.849 1.00 90.94 92 PRO A N 1
ATOM 733 C CA . PRO A 1 92 ? 21.712 2.782 -6.426 1.00 90.94 92 PRO A CA 1
ATOM 734 C C . PRO A 1 92 ? 22.532 1.478 -6.484 1.00 90.94 92 PRO A C 1
ATOM 736 O O . PRO A 1 92 ? 23.390 1.311 -7.344 1.00 90.94 92 PRO A O 1
ATOM 739 N N . SER A 1 93 ? 22.272 0.532 -5.576 1.00 89.38 93 SER A N 1
ATOM 740 C CA . SER A 1 93 ? 23.005 -0.736 -5.437 1.00 89.38 93 SER A CA 1
ATOM 741 C C . SER A 1 93 ? 22.511 -1.867 -6.353 1.00 89.38 93 SER A C 1
ATOM 743 O O . SER A 1 93 ? 23.087 -2.964 -6.324 1.00 89.38 93 SER A O 1
ATOM 745 N N . CYS A 1 94 ? 21.480 -1.642 -7.178 1.00 88.75 94 CYS A N 1
ATOM 746 C CA . CYS A 1 94 ? 20.862 -2.702 -7.983 1.00 88.75 94 CYS A CA 1
ATOM 747 C C . CYS A 1 94 ? 21.853 -3.392 -8.936 1.00 88.75 94 CYS A C 1
ATOM 749 O O . CYS A 1 94 ? 21.792 -4.609 -9.090 1.00 88.75 94 CYS A O 1
ATOM 751 N N . GLU A 1 95 ? 22.803 -2.653 -9.521 1.00 85.00 95 GLU A N 1
ATOM 752 C CA . GLU A 1 95 ? 23.797 -3.192 -10.470 1.00 85.00 95 GLU A CA 1
ATOM 753 C C . GLU A 1 95 ? 24.781 -4.174 -9.820 1.00 85.00 95 GLU A C 1
ATOM 755 O O . GLU A 1 95 ? 25.257 -5.116 -10.452 1.00 85.00 95 GLU A O 1
ATOM 760 N N . THR A 1 96 ? 25.083 -3.966 -8.538 1.00 84.81 96 THR A N 1
ATOM 761 C CA . THR A 1 96 ? 26.048 -4.792 -7.794 1.00 84.81 96 THR A CA 1
ATOM 762 C C . THR A 1 96 ? 25.422 -6.063 -7.222 1.00 84.81 96 THR A C 1
ATOM 764 O O . THR A 1 96 ? 26.124 -7.000 -6.830 1.00 84.81 96 THR A O 1
ATOM 767 N N . THR A 1 97 ? 24.091 -6.119 -7.179 1.00 82.44 97 THR A N 1
ATOM 768 C CA . THR A 1 97 ? 23.350 -7.199 -6.536 1.00 82.44 97 THR A CA 1
ATOM 769 C C . THR A 1 97 ? 23.083 -8.315 -7.541 1.00 82.44 97 THR A C 1
ATOM 771 O O . THR A 1 97 ? 22.547 -8.086 -8.617 1.00 82.44 97 THR A O 1
ATOM 774 N N . ARG A 1 98 ? 23.403 -9.571 -7.194 1.00 78.44 98 ARG A N 1
ATOM 775 C CA . ARG A 1 98 ? 23.191 -10.721 -8.105 1.00 78.44 98 ARG A CA 1
ATOM 776 C C . ARG A 1 98 ? 21.722 -10.969 -8.465 1.00 78.44 98 ARG A C 1
ATOM 778 O O . ARG A 1 98 ? 21.444 -11.627 -9.462 1.00 78.44 98 ARG A O 1
ATOM 785 N N . LYS A 1 99 ? 20.801 -10.522 -7.611 1.00 83.25 99 LYS A N 1
ATOM 786 C CA . LYS A 1 99 ? 19.349 -10.622 -7.781 1.00 83.25 99 LYS A CA 1
ATOM 787 C C . LYS A 1 99 ? 18.702 -9.350 -7.229 1.00 83.25 99 LYS A C 1
ATOM 789 O O . LYS A 1 99 ? 18.227 -9.387 -6.091 1.00 83.25 99 LYS A O 1
ATOM 794 N N . PRO A 1 100 ? 18.745 -8.229 -7.970 1.00 84.25 100 PRO A N 1
ATOM 795 C CA . PRO A 1 100 ? 18.067 -7.020 -7.535 1.00 84.25 100 PRO A CA 1
ATOM 796 C C . PRO A 1 100 ? 16.579 -7.339 -7.362 1.00 84.25 100 PRO A C 1
ATOM 798 O O . PRO A 1 100 ? 15.986 -8.027 -8.192 1.00 84.25 100 PRO A O 1
ATOM 801 N N . GLN A 1 101 ? 16.019 -6.932 -6.231 1.00 92.50 101 GLN A N 1
ATOM 802 C CA . GLN A 1 101 ? 14.595 -7.070 -5.950 1.00 92.50 101 GLN A CA 1
ATOM 803 C C . GLN A 1 101 ? 13.930 -5.750 -6.319 1.00 92.50 101 GLN A C 1
ATOM 805 O O . GLN A 1 101 ? 14.537 -4.697 -6.146 1.00 92.50 101 GLN A O 1
ATOM 810 N N . GLY A 1 102 ? 12.730 -5.820 -6.880 1.00 95.62 102 GLY A N 1
ATOM 811 C CA . GLY A 1 102 ? 11.916 -4.643 -7.117 1.00 95.62 102 GLY A CA 1
ATOM 812 C C . GLY A 1 102 ? 11.306 -4.101 -5.827 1.00 95.62 102 GLY A C 1
ATOM 813 O O . GLY A 1 102 ? 11.643 -4.514 -4.714 1.00 95.62 102 GLY A O 1
ATOM 814 N N . ILE A 1 103 ? 10.344 -3.208 -6.013 1.00 97.38 103 ILE A N 1
ATOM 815 C CA . ILE A 1 103 ? 9.635 -2.515 -4.941 1.00 97.38 103 ILE A CA 1
ATOM 816 C C . ILE A 1 103 ? 8.890 -3.534 -4.077 1.00 97.38 103 ILE A C 1
ATOM 818 O O . ILE A 1 103 ? 8.198 -4.420 -4.588 1.00 97.38 103 ILE A O 1
ATOM 822 N N . THR A 1 104 ? 9.027 -3.412 -2.758 1.00 97.88 104 THR A N 1
ATOM 823 C CA . THR A 1 104 ? 8.438 -4.358 -1.803 1.00 97.88 104 THR A CA 1
ATOM 824 C C . THR A 1 104 ? 7.213 -3.766 -1.120 1.00 97.88 104 THR A C 1
ATOM 826 O O . THR A 1 104 ? 7.302 -2.755 -0.440 1.00 97.88 104 THR A O 1
ATOM 829 N N . LEU A 1 105 ? 6.060 -4.418 -1.241 1.00 98.50 105 LEU A N 1
ATOM 830 C CA . LEU A 1 105 ? 4.870 -4.025 -0.489 1.00 98.50 105 LEU A CA 1
ATOM 831 C C . LEU A 1 105 ? 4.796 -4.822 0.817 1.00 98.50 105 LEU A C 1
ATOM 833 O O . LEU A 1 105 ? 5.186 -5.986 0.855 1.00 98.50 105 LEU A O 1
ATOM 837 N N . GLY A 1 106 ? 4.280 -4.208 1.874 1.00 98.69 106 GLY A N 1
ATOM 838 C CA . GLY A 1 106 ? 3.918 -4.858 3.129 1.00 98.69 106 GLY A CA 1
ATOM 839 C C . GLY A 1 106 ? 2.484 -4.512 3.506 1.00 98.69 106 GLY A C 1
ATOM 840 O O . GLY A 1 106 ? 2.045 -3.387 3.290 1.00 98.69 106 GLY A O 1
ATOM 841 N N . VAL A 1 107 ? 1.754 -5.471 4.070 1.00 98.81 107 VAL A N 1
ATOM 842 C CA . VAL A 1 107 ? 0.366 -5.288 4.513 1.00 98.81 107 VAL A CA 1
ATOM 843 C C . VAL A 1 107 ? 0.273 -5.579 6.007 1.00 98.81 107 VAL A C 1
ATOM 845 O O . VAL A 1 107 ? 0.656 -6.664 6.443 1.00 98.81 107 VAL A O 1
ATOM 848 N N . ALA A 1 108 ? -0.247 -4.625 6.774 1.00 98.81 108 ALA A N 1
ATOM 849 C CA . ALA A 1 108 ? -0.534 -4.739 8.198 1.00 98.81 108 ALA A CA 1
ATOM 850 C C . ALA A 1 108 ? -2.047 -4.624 8.424 1.00 98.81 108 ALA A C 1
ATOM 852 O O . ALA A 1 108 ? -2.641 -3.580 8.156 1.00 98.81 108 ALA A O 1
ATOM 853 N N . LEU A 1 109 ? -2.669 -5.697 8.905 1.00 98.62 109 LEU A N 1
ATOM 854 C CA . LEU A 1 109 ? -4.094 -5.766 9.221 1.00 98.62 109 LEU A CA 1
ATOM 855 C C . LEU A 1 109 ? -4.281 -5.940 10.721 1.00 98.62 109 LEU A C 1
ATOM 857 O O . LEU A 1 109 ? -3.610 -6.757 11.348 1.00 98.62 109 LEU A O 1
ATOM 861 N N . MET A 1 110 ? -5.181 -5.169 11.308 1.00 98.06 110 MET A N 1
ATOM 862 C CA . MET A 1 110 ? -5.548 -5.306 12.713 1.00 98.06 110 MET A CA 1
ATOM 863 C C . MET A 1 110 ? -6.981 -4.861 12.945 1.00 98.06 110 MET A C 1
ATOM 865 O O . MET A 1 110 ? -7.562 -4.149 12.129 1.00 98.06 110 MET A O 1
ATOM 869 N N . GLN A 1 111 ? -7.581 -5.310 14.037 1.00 96.88 111 GLN A N 1
ATOM 870 C CA . GLN A 1 111 ? -8.909 -4.877 14.435 1.00 96.88 111 GLN A CA 1
ATOM 871 C C . GLN A 1 111 ? -8.857 -3.505 15.095 1.00 96.88 111 GLN A C 1
ATOM 873 O O . GLN A 1 111 ? -9.653 -2.648 14.724 1.00 96.88 111 GLN A O 1
ATOM 878 N N . ASN A 1 112 ? -7.924 -3.299 16.032 1.00 97.00 112 ASN A N 1
ATOM 879 C CA . ASN A 1 112 ? -7.790 -2.045 16.773 1.00 97.00 112 ASN A CA 1
ATOM 880 C C . ASN A 1 112 ? -6.328 -1.609 16.862 1.00 97.00 112 ASN A C 1
ATOM 882 O O . ASN A 1 112 ? -5.445 -2.395 17.208 1.00 97.00 112 ASN A O 1
ATOM 886 N N . LEU A 1 113 ? -6.096 -0.327 16.630 1.00 96.50 113 LEU A N 1
ATOM 887 C CA . LEU A 1 113 ? -4.807 0.337 16.705 1.00 96.50 113 LEU A CA 1
ATOM 888 C C . LEU A 1 113 ? -4.786 1.257 17.928 1.00 96.50 113 LEU A C 1
ATOM 890 O O . LEU A 1 113 ? -5.734 2.003 18.184 1.00 96.50 113 LEU A O 1
ATOM 894 N N . TYR A 1 114 ? -3.694 1.218 18.692 1.00 96.62 114 TYR A N 1
ATOM 895 C CA . TYR A 1 114 ? -3.491 2.131 19.811 1.00 96.62 114 TYR A CA 1
ATOM 896 C C . TYR A 1 114 ? -3.376 3.572 19.303 1.00 96.62 114 TYR A C 1
ATOM 898 O O . TYR A 1 114 ? -2.453 3.912 18.562 1.00 96.62 114 TYR A O 1
ATOM 906 N N . LYS A 1 115 ? -4.309 4.426 19.733 1.00 94.94 115 LYS A N 1
ATOM 907 C CA . LYS A 1 115 ? -4.338 5.858 19.417 1.00 94.94 115 LYS A CA 1
ATOM 908 C C . LYS A 1 115 ? -4.141 6.661 20.703 1.00 94.94 115 LYS A C 1
ATOM 910 O O . LYS A 1 115 ? -4.977 6.548 21.601 1.00 94.94 115 LYS A O 1
ATOM 915 N N . PRO A 1 116 ? -3.079 7.474 20.811 1.00 93.31 116 PRO A N 1
ATOM 916 C CA . PRO A 1 116 ? -2.946 8.426 21.907 1.00 93.31 116 PRO A CA 1
ATOM 917 C C . PRO A 1 116 ? -4.136 9.399 21.943 1.00 93.31 116 PRO A C 1
ATOM 919 O O . PRO A 1 116 ? -4.555 9.905 20.903 1.00 93.31 116 PRO A O 1
ATOM 922 N N . ASN A 1 117 ? -4.683 9.671 23.134 1.00 93.31 117 ASN A N 1
ATOM 923 C CA . ASN A 1 117 ? -5.865 10.535 23.305 1.00 93.31 117 ASN A CA 1
ATOM 924 C C . ASN A 1 117 ? -5.621 12.001 22.902 1.00 93.31 117 ASN A C 1
ATOM 926 O O . ASN A 1 117 ? -6.566 12.752 22.681 1.00 93.31 117 ASN A O 1
ATOM 930 N N . ASP A 1 118 ? -4.360 12.418 22.854 1.00 96.06 118 ASP A N 1
ATOM 931 C CA . ASP A 1 118 ? -3.905 13.766 22.532 1.00 96.06 118 ASP A CA 1
ATOM 932 C C . ASP A 1 118 ? -3.675 13.994 21.029 1.00 96.06 118 ASP A C 1
ATOM 934 O O . ASP A 1 118 ? -3.353 15.115 20.634 1.00 96.06 118 ASP A O 1
ATOM 938 N N . LYS A 1 119 ? -3.862 12.969 20.181 1.00 95.00 119 LYS A N 1
ATOM 939 C CA . LYS A 1 119 ? -3.603 13.050 18.737 1.00 95.00 119 LYS A CA 1
ATOM 940 C C . LYS A 1 119 ? -4.844 12.733 17.897 1.00 95.00 119 LYS A C 1
ATOM 942 O O . LYS A 1 119 ? -5.629 11.852 18.252 1.00 95.00 119 LYS A O 1
ATOM 947 N N . PRO A 1 120 ? -5.031 13.403 16.744 1.00 96.38 120 PRO A N 1
ATOM 948 C CA . PRO A 1 120 ? -6.062 13.007 15.795 1.00 96.38 120 PRO A CA 1
ATOM 949 C C . PRO A 1 120 ? -5.746 11.619 15.221 1.00 96.38 120 PRO A C 1
ATOM 951 O O . PRO A 1 120 ? -4.585 11.270 15.001 1.00 96.38 120 PRO A O 1
ATOM 954 N N . ALA A 1 121 ? -6.784 10.832 14.934 1.00 95.00 121 ALA A N 1
ATOM 955 C CA . ALA A 1 121 ? -6.629 9.446 14.484 1.00 95.00 121 ALA A CA 1
ATOM 956 C C . ALA A 1 121 ? -5.771 9.317 13.210 1.00 95.00 121 ALA A C 1
ATOM 958 O O . ALA A 1 121 ? -4.923 8.430 13.130 1.00 95.00 121 ALA A O 1
ATOM 959 N N . SER A 1 122 ? -5.904 10.270 12.280 1.00 95.62 122 SER A N 1
ATOM 960 C CA . SER A 1 122 ? -5.096 10.350 11.058 1.00 95.62 122 SER A CA 1
ATOM 961 C C . SER A 1 122 ? -3.600 10.556 11.322 1.00 95.62 122 SER A C 1
ATOM 963 O O . SER A 1 122 ? -2.761 10.091 10.557 1.00 95.62 122 SER A O 1
ATOM 965 N N . GLU A 1 123 ? -3.240 11.268 12.391 1.00 97.25 123 GLU A N 1
ATOM 966 C CA . GLU A 1 123 ? -1.838 11.458 12.772 1.00 97.25 123 GLU A CA 1
ATOM 967 C C . GLU A 1 123 ? -1.297 10.223 13.492 1.00 97.25 123 GLU A C 1
ATOM 969 O O . GLU A 1 123 ? -0.195 9.776 13.179 1.00 97.25 123 GLU A O 1
ATOM 974 N N . ALA A 1 124 ? -2.099 9.621 14.376 1.00 97.25 124 ALA A N 1
ATOM 975 C CA . ALA A 1 124 ? -1.735 8.392 15.074 1.00 97.25 124 ALA A CA 1
ATOM 976 C C . ALA A 1 124 ? -1.478 7.228 14.099 1.00 97.25 124 ALA A C 1
ATOM 978 O O . ALA A 1 124 ? -0.462 6.544 14.209 1.00 97.25 124 ALA A O 1
ATOM 979 N N . VAL A 1 125 ? -2.350 7.026 13.102 1.00 97.75 125 VAL A N 1
ATOM 980 C CA . VAL A 1 125 ? -2.179 5.961 12.096 1.00 97.75 125 VAL A CA 1
ATOM 981 C C . VAL A 1 125 ? -0.954 6.198 11.202 1.00 97.75 125 VAL A C 1
ATOM 983 O O . VAL A 1 125 ? -0.261 5.244 10.833 1.00 97.75 125 VAL A O 1
ATOM 986 N N . ARG A 1 126 ? -0.638 7.464 10.897 1.00 98.00 126 ARG A N 1
ATOM 987 C CA . ARG A 1 126 ? 0.565 7.840 10.144 1.00 98.00 126 ARG A CA 1
ATOM 988 C C . ARG A 1 126 ? 1.834 7.527 10.934 1.00 98.00 126 ARG A C 1
ATOM 990 O O . ARG A 1 126 ? 2.699 6.827 10.419 1.00 98.00 126 ARG A O 1
ATOM 997 N N . GLU A 1 127 ? 1.930 7.991 12.178 1.00 98.12 127 GLU A N 1
ATOM 998 C CA . GLU A 1 127 ? 3.093 7.758 13.051 1.00 98.12 127 GLU A CA 1
ATOM 999 C C . GLU A 1 127 ? 3.306 6.264 13.332 1.00 98.12 127 GLU A C 1
ATOM 1001 O O . GLU A 1 127 ? 4.438 5.766 13.299 1.00 98.12 127 GLU A O 1
ATOM 1006 N N . PHE A 1 128 ? 2.209 5.521 13.528 1.00 98.44 128 PHE A N 1
ATOM 1007 C CA . PHE A 1 128 ? 2.253 4.066 13.629 1.00 98.44 128 PHE A CA 1
ATOM 1008 C C . PHE A 1 128 ? 2.865 3.459 12.367 1.00 98.44 128 PHE A C 1
ATOM 1010 O O . PHE A 1 128 ? 3.774 2.638 12.459 1.00 98.44 128 PHE A O 1
ATOM 1017 N N . SER A 1 129 ? 2.403 3.875 11.184 1.00 98.38 129 SER A N 1
ATOM 1018 C CA . SER A 1 129 ? 2.891 3.356 9.902 1.00 98.38 129 SER A CA 1
ATOM 1019 C C . SER A 1 129 ? 4.368 3.683 9.663 1.00 98.38 129 SER A C 1
ATOM 1021 O O . SER A 1 129 ? 5.110 2.828 9.184 1.00 98.38 129 SER A O 1
ATOM 1023 N N . GLU A 1 130 ? 4.822 4.884 10.030 1.00 98.38 130 GLU A N 1
ATOM 1024 C CA . GLU A 1 130 ? 6.228 5.305 9.935 1.00 98.38 130 GLU A CA 1
ATOM 1025 C C . GLU A 1 130 ? 7.136 4.450 10.819 1.00 98.38 130 GLU A C 1
ATOM 1027 O O . GLU A 1 130 ? 8.140 3.896 10.351 1.00 98.38 130 GLU A O 1
ATOM 1032 N N . THR A 1 131 ? 6.740 4.277 12.079 1.00 98.38 131 THR A N 1
ATOM 1033 C CA . THR A 1 131 ? 7.480 3.458 13.042 1.00 98.38 131 THR A CA 1
ATOM 1034 C C . THR A 1 131 ? 7.465 1.987 12.627 1.00 98.38 131 THR A C 1
ATOM 1036 O O . THR A 1 131 ? 8.497 1.313 12.668 1.00 98.38 131 THR A O 1
ATOM 1039 N N . LEU A 1 132 ? 6.324 1.494 12.137 1.00 98.50 132 LEU A N 1
ATOM 1040 C CA . LEU A 1 132 ? 6.175 0.125 11.657 1.00 98.50 132 LEU A CA 1
ATOM 1041 C C . LEU A 1 132 ? 7.054 -0.145 10.434 1.00 98.50 132 LEU A C 1
ATOM 1043 O O . LEU A 1 132 ? 7.725 -1.175 10.383 1.00 98.50 132 LEU A O 1
ATOM 1047 N N . ARG A 1 133 ? 7.099 0.784 9.472 1.00 98.31 133 ARG A N 1
ATOM 1048 C CA . ARG A 1 133 ? 7.954 0.684 8.281 1.00 98.31 133 ARG A CA 1
ATOM 1049 C C . ARG A 1 133 ? 9.421 0.575 8.669 1.00 98.31 133 ARG A C 1
ATOM 1051 O O . ARG A 1 133 ? 10.109 -0.320 8.186 1.00 98.31 133 ARG A O 1
ATOM 1058 N N . SER A 1 134 ? 9.879 1.427 9.588 1.00 98.12 134 SER A N 1
ATOM 1059 C CA . SER A 1 134 ? 11.247 1.359 10.113 1.00 98.12 134 SER A CA 1
ATOM 1060 C C . SER A 1 134 ? 11.515 0.020 10.808 1.00 98.12 134 SER A C 1
ATOM 1062 O O . SER A 1 134 ? 12.513 -0.641 10.521 1.00 98.12 134 SER A O 1
ATOM 1064 N N . LYS A 1 135 ? 10.585 -0.444 11.650 1.00 98.31 135 LYS A N 1
ATOM 1065 C CA . LYS A 1 135 ? 10.690 -1.728 12.356 1.00 98.31 135 LYS A CA 1
ATOM 1066 C C . LYS A 1 135 ? 10.749 -2.928 11.409 1.00 98.31 135 LYS A C 1
ATOM 1068 O O . LYS A 1 135 ? 11.494 -3.871 11.664 1.00 98.31 135 LYS A O 1
ATOM 1073 N N . TRP A 1 136 ? 9.942 -2.927 10.350 1.00 98.44 136 TRP A N 1
ATOM 1074 C CA . TRP A 1 136 ? 9.885 -4.028 9.391 1.00 98.44 136 TRP A CA 1
ATOM 1075 C C . TRP A 1 136 ? 11.007 -3.986 8.357 1.00 98.44 136 TRP A C 1
ATOM 1077 O O . TRP A 1 136 ? 11.427 -5.051 7.911 1.00 98.44 136 TRP A O 1
ATOM 1087 N N . SER A 1 137 ? 11.473 -2.791 7.972 1.00 97.62 137 SER A N 1
ATOM 1088 C CA . SER A 1 137 ? 12.577 -2.580 7.022 1.00 97.62 137 SER A CA 1
ATOM 1089 C C . SER A 1 137 ? 12.513 -3.542 5.822 1.00 97.62 137 SER A C 1
ATOM 1091 O O . SER A 1 137 ? 13.446 -4.303 5.561 1.00 97.62 137 SER A O 1
ATOM 1093 N N . LEU A 1 138 ? 11.359 -3.589 5.142 1.00 97.31 138 LEU A N 1
ATOM 1094 C CA . LEU A 1 138 ? 11.103 -4.583 4.089 1.00 97.31 138 LEU A CA 1
ATOM 1095 C C . LEU A 1 138 ? 11.877 -4.294 2.795 1.00 97.31 138 LEU A C 1
ATOM 1097 O O . LEU A 1 138 ? 12.195 -5.236 2.055 1.00 97.31 138 LEU A O 1
ATOM 1101 N N . GLY A 1 139 ? 12.137 -3.015 2.513 1.00 94.88 139 GLY A N 1
ATOM 1102 C CA . GLY A 1 139 ? 12.916 -2.549 1.374 1.00 94.88 139 GLY A CA 1
ATOM 1103 C C . GLY A 1 139 ? 14.423 -2.683 1.591 1.00 94.88 139 GLY A C 1
ATOM 1104 O O . GLY A 1 139 ? 14.923 -2.800 2.708 1.00 94.88 139 GLY A O 1
ATOM 1105 N N . HIS A 1 140 ? 15.172 -2.666 0.494 1.00 92.56 140 HIS A N 1
ATOM 1106 C CA . HIS A 1 140 ? 16.630 -2.651 0.493 1.00 92.56 140 HIS A CA 1
ATOM 1107 C C . HIS A 1 140 ? 17.206 -1.238 0.660 1.00 92.56 140 HIS A C 1
ATOM 1109 O O . HIS A 1 140 ? 18.246 -1.076 1.298 1.00 92.56 140 HIS A O 1
ATOM 1115 N N . CYS A 1 141 ? 16.552 -0.227 0.084 1.00 94.56 141 CYS A N 1
ATOM 1116 C CA . CYS A 1 141 ? 16.977 1.174 0.155 1.00 94.56 141 CYS A CA 1
ATOM 1117 C C . CYS A 1 141 ? 15.806 2.115 0.468 1.00 94.56 141 CYS A C 1
ATOM 1119 O O . CYS A 1 141 ? 15.706 3.183 -0.129 1.00 94.56 141 CYS A O 1
ATOM 1121 N N . ASP A 1 142 ? 14.903 1.693 1.358 1.00 96.31 142 ASP A N 1
ATOM 1122 C CA . ASP A 1 142 ? 13.593 2.328 1.553 1.00 96.31 142 ASP A CA 1
ATOM 1123 C C . ASP A 1 142 ? 12.708 2.281 0.290 1.00 96.31 142 ASP A C 1
ATOM 1125 O O . ASP A 1 142 ? 11.915 3.189 0.023 1.00 96.31 142 ASP A O 1
ATOM 1129 N N . ASP A 1 143 ? 12.852 1.218 -0.509 1.00 96.69 143 ASP A N 1
ATOM 1130 C CA . ASP A 1 143 ? 12.040 0.921 -1.691 1.00 96.69 143 ASP A CA 1
ATOM 1131 C C . ASP A 1 143 ? 10.810 0.062 -1.359 1.00 96.69 143 ASP A C 1
ATOM 1133 O O . ASP A 1 143 ? 10.460 -0.890 -2.065 1.00 96.69 143 ASP A O 1
ATOM 1137 N N . ASP A 1 144 ? 10.159 0.399 -0.248 1.00 98.06 144 ASP A N 1
ATOM 1138 C CA . ASP A 1 144 ? 8.986 -0.294 0.266 1.00 98.06 144 ASP A CA 1
ATOM 1139 C C . ASP A 1 144 ? 7.737 0.587 0.340 1.00 98.06 144 ASP A C 1
ATOM 1141 O O . ASP A 1 144 ? 7.807 1.812 0.328 1.00 98.06 144 ASP A O 1
ATOM 1145 N N . ILE A 1 145 ? 6.570 -0.053 0.367 1.00 98.56 145 ILE A N 1
ATOM 1146 C CA . ILE A 1 145 ? 5.272 0.587 0.597 1.00 98.56 145 ILE A CA 1
ATOM 1147 C C . ILE A 1 145 ? 4.554 -0.215 1.680 1.00 98.56 145 ILE A C 1
ATOM 1149 O O . ILE A 1 145 ? 4.394 -1.427 1.537 1.00 98.56 145 ILE A O 1
ATOM 1153 N N . ILE A 1 146 ? 4.094 0.443 2.740 1.00 98.62 146 ILE A N 1
ATOM 1154 C CA . ILE A 1 146 ? 3.319 -0.190 3.812 1.00 98.62 146 ILE A CA 1
ATOM 1155 C C . ILE A 1 146 ? 1.857 0.206 3.678 1.00 98.62 146 ILE A C 1
ATOM 1157 O O . ILE A 1 146 ? 1.540 1.387 3.712 1.00 98.62 146 ILE A O 1
ATOM 1161 N N . LEU A 1 147 ? 0.971 -0.778 3.553 1.00 98.62 147 LEU A N 1
ATOM 1162 C CA . LEU A 1 147 ? -0.474 -0.608 3.650 1.00 98.62 147 LEU A CA 1
ATOM 1163 C C . LEU A 1 147 ? -0.930 -1.070 5.033 1.00 98.62 147 LEU A C 1
ATOM 1165 O O . LEU A 1 147 ? -0.855 -2.258 5.344 1.00 98.62 147 LEU A O 1
ATOM 1169 N N . LEU A 1 148 ? -1.411 -0.141 5.849 1.00 98.62 148 LEU A N 1
ATOM 1170 C CA . LEU A 1 148 ? -1.954 -0.413 7.172 1.00 98.62 148 LEU A CA 1
ATOM 1171 C C . LEU A 1 148 ? -3.471 -0.234 7.166 1.00 98.62 148 LEU A C 1
ATOM 1173 O O . LEU A 1 148 ? -3.969 0.777 6.674 1.00 98.62 148 LEU A O 1
ATOM 1177 N N . ILE A 1 149 ? -4.204 -1.195 7.735 1.00 98.38 149 ILE A N 1
ATOM 1178 C CA . ILE A 1 149 ? -5.661 -1.126 7.903 1.00 98.38 149 ILE A CA 1
ATOM 1179 C C . ILE A 1 149 ? -6.039 -1.582 9.318 1.00 98.38 149 ILE A C 1
ATOM 1181 O O . ILE A 1 149 ? -5.748 -2.714 9.709 1.00 98.38 149 ILE A O 1
ATOM 1185 N N . SER A 1 150 ? -6.730 -0.706 10.052 1.00 97.75 150 SER A N 1
ATOM 1186 C CA . SER A 1 150 ? -7.407 -1.004 11.316 1.00 97.75 150 SER A CA 1
ATOM 1187 C C . SER A 1 150 ? -8.919 -1.069 11.093 1.00 97.75 150 SER A C 1
ATOM 1189 O O . SER A 1 150 ? -9.571 -0.064 10.795 1.00 97.75 150 SER A O 1
ATOM 1191 N N . THR A 1 151 ? -9.493 -2.265 11.195 1.00 96.75 151 THR A N 1
ATOM 1192 C CA . THR A 1 151 ? -10.851 -2.538 10.712 1.00 96.75 151 THR A CA 1
ATOM 1193 C C . THR A 1 151 ? -11.947 -1.978 11.611 1.00 96.75 151 THR A C 1
ATOM 1195 O O . THR A 1 151 ? -12.896 -1.394 11.087 1.00 96.75 151 THR A O 1
ATOM 1198 N N . ARG A 1 152 ? -11.828 -2.091 12.941 1.00 95.31 152 ARG A N 1
ATOM 1199 C CA . ARG A 1 152 ? -12.823 -1.543 13.883 1.00 95.31 152 ARG A CA 1
ATOM 1200 C C . ARG A 1 152 ? -12.660 -0.044 14.085 1.00 95.31 152 ARG A C 1
ATOM 1202 O O . ARG A 1 152 ? -13.657 0.644 14.285 1.00 95.31 152 ARG A O 1
ATOM 1209 N N . ASP A 1 153 ? -11.438 0.472 13.967 1.00 94.94 153 ASP A N 1
ATOM 1210 C CA . ASP A 1 153 ? -11.203 1.919 13.991 1.00 94.94 153 ASP A CA 1
ATOM 1211 C C . ASP A 1 153 ? -11.633 2.617 12.698 1.00 94.94 153 ASP A C 1
ATOM 1213 O O . ASP A 1 153 ? -11.769 3.836 12.697 1.00 94.94 153 A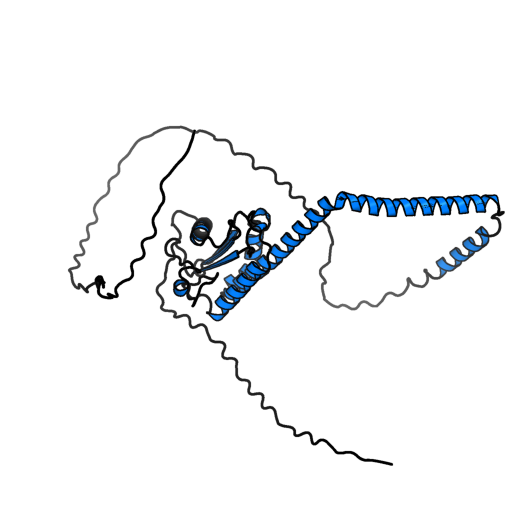SP A O 1
ATOM 1217 N N . SER A 1 154 ? -11.863 1.865 11.614 1.00 94.75 154 SER A N 1
ATOM 1218 C CA . SER A 1 154 ? -12.094 2.413 10.268 1.00 94.75 154 SER A CA 1
ATOM 1219 C C . SER A 1 154 ? -10.961 3.333 9.796 1.00 94.75 154 SER A C 1
ATOM 1221 O O . SER A 1 154 ? -11.194 4.290 9.058 1.00 94.75 154 SER A O 1
ATOM 1223 N N . GLU A 1 155 ? -9.733 3.024 10.214 1.00 95.56 155 GLU A N 1
ATOM 1224 C CA . GLU A 1 155 ? -8.530 3.775 9.866 1.00 95.56 155 GLU A CA 1
ATOM 1225 C C . GLU A 1 155 ? -7.684 2.971 8.887 1.00 95.56 155 GLU A C 1
ATOM 1227 O O . GLU A 1 155 ? -7.532 1.754 9.006 1.00 95.56 155 GLU A O 1
ATOM 1232 N N . SER A 1 156 ? -7.082 3.656 7.929 1.00 96.19 156 SER A N 1
ATOM 1233 C CA . SER A 1 156 ? -6.109 3.047 7.034 1.00 96.19 156 SER A CA 1
ATOM 1234 C C . SER A 1 156 ? -5.134 4.090 6.541 1.00 96.19 156 SER A C 1
ATOM 1236 O O . SER A 1 156 ? -5.511 5.242 6.324 1.00 96.19 156 SER A O 1
ATOM 1238 N N . TYR A 1 157 ? -3.907 3.668 6.292 1.00 98.06 157 TYR A N 1
ATOM 1239 C CA . TYR A 1 157 ? -2.877 4.543 5.776 1.00 98.06 157 TYR A CA 1
ATOM 1240 C C . TYR A 1 157 ? -1.939 3.750 4.880 1.00 98.06 157 TYR A C 1
ATOM 1242 O O . TYR A 1 157 ? -1.521 2.644 5.227 1.00 98.06 157 TYR A O 1
ATOM 1250 N N . THR A 1 158 ? -1.600 4.323 3.731 1.00 98.44 158 THR A N 1
ATOM 1251 C CA . THR A 1 158 ? -0.501 3.820 2.912 1.00 98.44 158 THR A CA 1
ATOM 1252 C C . THR A 1 158 ? 0.696 4.714 3.157 1.00 98.44 158 THR A C 1
ATOM 1254 O O . THR A 1 158 ? 0.580 5.921 3.019 1.00 98.44 158 THR A O 1
ATOM 1257 N N . LEU A 1 159 ? 1.848 4.148 3.492 1.00 98.50 159 LEU A N 1
ATOM 1258 C CA . LEU A 1 159 ? 3.100 4.882 3.595 1.00 98.50 159 LEU A CA 1
ATOM 1259 C C . LEU A 1 159 ? 4.029 4.458 2.464 1.00 98.50 159 LEU A C 1
ATOM 1261 O O . LEU A 1 159 ? 4.443 3.299 2.403 1.00 98.50 159 LEU A O 1
ATOM 1265 N N . VAL A 1 160 ? 4.375 5.401 1.591 1.00 98.50 160 VAL A N 1
ATOM 1266 C CA . VAL A 1 160 ? 5.343 5.172 0.515 1.00 98.50 160 VAL A CA 1
ATOM 1267 C C . VAL A 1 160 ? 6.763 5.474 0.995 1.00 98.50 160 VAL A C 1
ATOM 1269 O O . VAL A 1 160 ? 7.047 6.553 1.514 1.00 98.50 160 VAL A O 1
ATOM 1272 N N . GLY A 1 161 ? 7.677 4.527 0.796 1.00 98.12 161 GLY A N 1
ATOM 1273 C CA . GLY A 1 161 ? 9.086 4.664 1.138 1.00 98.12 161 GLY A CA 1
ATOM 1274 C C . GLY A 1 161 ? 9.796 5.764 0.330 1.00 98.12 161 GLY A C 1
ATOM 1275 O O . GLY A 1 161 ? 9.495 5.963 -0.854 1.00 98.12 161 GLY A O 1
ATOM 1276 N N . PRO A 1 162 ? 10.764 6.481 0.933 1.00 97.19 162 PRO A N 1
ATOM 1277 C CA . PRO A 1 162 ? 11.512 7.558 0.283 1.00 97.19 162 PRO A CA 1
ATOM 1278 C C . PRO A 1 162 ? 12.106 7.250 -1.097 1.00 97.19 162 PRO A C 1
ATOM 1280 O O . PRO A 1 162 ? 12.133 8.143 -1.940 1.00 97.19 162 PRO A O 1
ATOM 1283 N N . ALA A 1 163 ? 12.573 6.026 -1.367 1.00 96.06 163 ALA A N 1
ATOM 1284 C CA . ALA A 1 163 ? 13.113 5.702 -2.690 1.00 96.06 163 ALA A CA 1
ATOM 1285 C C . ALA A 1 163 ? 12.016 5.590 -3.759 1.00 96.06 163 ALA A C 1
ATOM 1287 O O . ALA A 1 163 ? 12.267 5.849 -4.936 1.00 96.06 163 ALA A O 1
ATOM 1288 N N . VAL A 1 164 ? 10.797 5.223 -3.356 1.00 97.19 164 VAL A N 1
ATOM 1289 C CA . VAL A 1 164 ? 9.648 5.022 -4.249 1.00 97.19 164 VAL A CA 1
ATOM 1290 C C . VAL A 1 164 ? 8.877 6.321 -4.478 1.00 97.19 164 VAL A C 1
ATOM 1292 O O . VAL A 1 164 ? 8.310 6.490 -5.555 1.00 97.19 164 VAL A O 1
ATOM 1295 N N . SER A 1 165 ? 8.896 7.259 -3.526 1.00 96.75 165 SER A N 1
ATOM 1296 C CA . SER A 1 165 ? 8.080 8.486 -3.553 1.00 96.75 165 SER A CA 1
ATOM 1297 C C . SER A 1 165 ? 8.312 9.378 -4.780 1.00 96.75 165 SER A C 1
ATOM 1299 O O . SER A 1 165 ? 7.388 10.042 -5.242 1.00 96.75 165 SER A O 1
ATOM 1301 N N . GLY A 1 166 ? 9.520 9.359 -5.356 1.00 93.19 166 GLY A N 1
ATOM 1302 C CA . GLY A 1 166 ? 9.830 10.094 -6.588 1.00 93.19 166 GLY A CA 1
ATOM 1303 C C . GLY A 1 166 ? 9.184 9.508 -7.849 1.00 93.19 166 GLY A C 1
ATOM 1304 O O . GLY A 1 166 ? 9.021 10.218 -8.838 1.00 93.19 166 GLY A O 1
ATOM 1305 N N . LEU A 1 167 ? 8.821 8.223 -7.827 1.00 93.81 167 LEU A N 1
ATOM 1306 C CA . LEU A 1 167 ? 8.112 7.556 -8.920 1.00 93.81 167 LEU A CA 1
ATOM 1307 C C . LEU A 1 167 ? 6.618 7.494 -8.635 1.00 93.81 167 LEU A C 1
ATOM 1309 O O . LEU A 1 167 ? 5.821 7.843 -9.496 1.00 93.81 167 LEU A O 1
ATOM 1313 N N . PHE A 1 168 ? 6.252 7.065 -7.432 1.00 96.31 168 PHE A N 1
ATOM 1314 C CA . PHE A 1 168 ? 4.886 6.843 -6.989 1.00 96.31 168 PHE A CA 1
ATOM 1315 C C . PHE A 1 168 ? 4.610 7.729 -5.764 1.00 96.31 168 PHE A C 1
ATOM 1317 O O . PHE A 1 168 ? 4.845 7.296 -4.639 1.00 96.31 168 PHE A O 1
ATOM 1324 N N . PRO A 1 169 ? 4.181 8.987 -5.969 1.00 96.56 169 PRO A N 1
ATOM 1325 C CA . PRO A 1 169 ? 3.951 9.932 -4.881 1.00 96.56 169 PRO A CA 1
ATOM 1326 C C . PRO A 1 169 ? 2.853 9.476 -3.918 1.00 96.56 169 PRO A C 1
ATOM 1328 O O . PRO A 1 169 ? 1.936 8.742 -4.299 1.00 96.56 169 PRO A O 1
ATOM 1331 N N . GLN A 1 170 ? 2.918 9.967 -2.680 1.00 97.50 170 GLN A N 1
ATOM 1332 C CA . GLN A 1 170 ? 1.949 9.657 -1.627 1.00 97.50 170 GLN A CA 1
ATOM 1333 C C . GLN A 1 170 ? 0.511 10.004 -2.049 1.00 97.50 170 GLN A C 1
ATOM 1335 O O . GLN A 1 170 ? -0.412 9.235 -1.805 1.00 97.50 170 GLN A O 1
ATOM 1340 N N . GLU A 1 171 ? 0.328 11.094 -2.792 1.00 97.12 171 GLU A N 1
ATOM 1341 C CA . GLU A 1 171 ? -0.977 11.555 -3.272 1.00 97.12 171 GLU A CA 1
ATOM 1342 C C . GLU A 1 171 ? -1.639 10.537 -4.216 1.00 97.12 171 GLU A C 1
ATOM 1344 O O . GLU A 1 171 ? -2.863 10.404 -4.252 1.00 97.12 171 GLU A O 1
ATOM 1349 N N . VAL A 1 172 ? -0.834 9.786 -4.975 1.00 97.56 172 VAL A N 1
ATOM 1350 C CA . VAL A 1 172 ? -1.331 8.714 -5.847 1.00 97.56 172 VAL A CA 1
ATOM 1351 C C . VAL A 1 172 ? -1.780 7.514 -5.013 1.00 97.56 172 VAL A C 1
ATOM 1353 O O . VAL A 1 172 ? -2.802 6.897 -5.320 1.00 97.56 172 VAL A O 1
ATOM 1356 N N . ALA A 1 173 ? -1.051 7.199 -3.939 1.00 97.62 173 ALA A N 1
ATOM 1357 C CA . ALA A 1 173 ? -1.430 6.144 -3.008 1.00 97.62 173 ALA A CA 1
ATOM 1358 C C . ALA A 1 173 ? -2.767 6.452 -2.314 1.00 97.62 173 ALA A C 1
ATOM 1360 O O . ALA A 1 173 ? -3.629 5.569 -2.235 1.00 97.62 173 ALA A O 1
ATOM 1361 N N . ASP A 1 174 ? -2.950 7.704 -1.887 1.00 97.19 174 ASP A N 1
ATOM 1362 C CA . ASP A 1 174 ? -4.170 8.203 -1.249 1.00 97.19 174 ASP A CA 1
ATOM 1363 C C . ASP A 1 174 ? -5.367 8.149 -2.211 1.00 97.19 174 ASP A C 1
ATOM 1365 O O . ASP A 1 174 ? -6.456 7.708 -1.838 1.00 97.19 174 ASP A O 1
ATOM 1369 N N . GLN A 1 175 ? -5.166 8.522 -3.479 1.00 97.81 175 GLN A N 1
ATOM 1370 C CA . GLN A 1 175 ? -6.209 8.440 -4.504 1.00 97.81 175 GLN A CA 1
ATOM 1371 C C . GLN A 1 175 ? -6.693 6.996 -4.723 1.00 97.81 175 GLN A C 1
ATOM 1373 O O . GLN A 1 175 ? -7.897 6.743 -4.766 1.00 97.81 175 GLN A O 1
ATOM 1378 N N . ILE A 1 176 ? -5.772 6.034 -4.803 1.00 97.75 176 ILE A N 1
ATOM 1379 C CA . ILE A 1 176 ? -6.109 4.609 -4.965 1.00 97.75 176 ILE A CA 1
ATOM 1380 C C . ILE A 1 176 ? -6.865 4.067 -3.743 1.00 97.75 176 ILE A C 1
ATOM 1382 O O . ILE A 1 176 ? -7.787 3.254 -3.884 1.00 97.75 176 ILE A O 1
ATOM 1386 N N . TYR A 1 177 ? -6.521 4.533 -2.539 1.00 96.88 177 TYR A N 1
ATOM 1387 C CA . TYR A 1 177 ? -7.287 4.204 -1.339 1.00 96.88 177 TYR A CA 1
ATOM 1388 C C . TYR A 1 177 ? -8.734 4.711 -1.436 1.00 96.88 177 TYR A C 1
ATOM 1390 O O . TYR A 1 177 ? -9.674 3.949 -1.193 1.00 96.88 177 TYR A O 1
ATOM 1398 N N . LEU A 1 178 ? -8.935 5.969 -1.848 1.00 96.81 178 LEU A N 1
ATOM 1399 C CA . LEU A 1 178 ? -10.273 6.548 -2.003 1.00 96.81 178 LEU A CA 1
ATOM 1400 C C . LEU A 1 178 ? -11.140 5.756 -2.992 1.00 96.81 178 LEU A C 1
ATOM 1402 O O . LEU A 1 178 ? -12.329 5.555 -2.734 1.00 96.81 178 LEU A O 1
ATOM 1406 N N . GLU A 1 179 ? -10.549 5.265 -4.081 1.00 97.56 179 GLU A N 1
ATOM 1407 C CA . GLU A 1 179 ? -11.221 4.410 -5.071 1.00 97.56 179 GLU A CA 1
ATOM 1408 C C . GLU A 1 179 ? -11.612 3.039 -4.499 1.00 97.56 179 GLU A C 1
ATOM 1410 O O . GLU A 1 179 ? -12.655 2.487 -4.851 1.00 97.56 179 GLU A O 1
ATOM 1415 N N . SER A 1 180 ? -10.822 2.521 -3.558 1.00 97.12 180 SER A N 1
ATOM 1416 C CA . SER A 1 180 ? -11.029 1.206 -2.937 1.00 97.12 180 SER A CA 1
ATOM 1417 C C . SER A 1 180 ? -11.929 1.247 -1.694 1.00 97.12 180 SER A C 1
ATOM 1419 O O . SER A 1 180 ? -12.384 0.203 -1.221 1.00 97.12 180 SER A O 1
ATOM 1421 N N . ARG A 1 181 ? -12.253 2.443 -1.178 1.00 95.94 181 ARG A N 1
ATOM 1422 C CA . ARG A 1 181 ? -12.990 2.646 0.085 1.00 95.94 181 ARG A CA 1
ATOM 1423 C C . ARG A 1 181 ? -14.317 1.888 0.168 1.00 95.94 181 ARG A C 1
ATOM 1425 O O . ARG A 1 181 ? -14.707 1.452 1.249 1.00 95.94 181 ARG A O 1
ATOM 1432 N N . GLY A 1 182 ? -15.002 1.711 -0.965 1.00 96.81 182 GLY A N 1
ATOM 1433 C CA . GLY A 1 182 ? -16.276 0.985 -1.033 1.00 96.81 182 GLY A CA 1
ATOM 1434 C C . GLY A 1 182 ? -16.188 -0.472 -0.556 1.00 96.81 182 GLY A C 1
ATOM 1435 O O . GLY A 1 182 ? -17.147 -0.995 0.020 1.00 96.81 182 GLY A O 1
ATOM 1436 N N . HIS A 1 183 ? -15.031 -1.118 -0.735 1.00 97.19 183 HIS A N 1
ATOM 1437 C CA . HIS A 1 183 ? -14.791 -2.472 -0.241 1.00 97.19 183 HIS A CA 1
ATOM 1438 C C . HIS A 1 183 ? -14.705 -2.500 1.289 1.00 97.19 183 HIS A C 1
ATOM 1440 O O . HIS A 1 183 ? -15.410 -3.282 1.927 1.00 97.19 183 HIS A O 1
ATOM 1446 N N . PHE A 1 184 ? -13.929 -1.591 1.884 1.00 95.94 184 PHE A N 1
ATOM 1447 C CA . PHE A 1 184 ? -13.743 -1.519 3.336 1.00 95.94 184 PHE A CA 1
ATOM 1448 C C . PHE A 1 184 ? -15.031 -1.156 4.072 1.00 95.94 184 PHE A C 1
ATOM 1450 O O . PHE A 1 184 ? -15.362 -1.791 5.069 1.00 95.94 184 PHE A O 1
ATOM 1457 N N . SER A 1 185 ? -15.829 -0.227 3.530 1.00 95.00 185 SER A N 1
ATOM 1458 C CA . SER A 1 185 ? -17.141 0.102 4.106 1.00 95.00 185 SER A CA 1
ATOM 1459 C C . SER A 1 185 ? -18.134 -1.065 4.079 1.00 95.00 185 SER A C 1
ATOM 1461 O O . SER A 1 185 ? -19.123 -1.040 4.804 1.00 95.00 185 SER A O 1
ATOM 1463 N N . SER A 1 186 ? -17.888 -2.071 3.235 1.00 96.00 186 SER A N 1
ATOM 1464 C CA . SER A 1 186 ? -18.721 -3.273 3.111 1.00 96.00 186 SER A CA 1
ATOM 1465 C C . SER A 1 186 ? -18.159 -4.472 3.888 1.00 96.00 186 SER A C 1
ATOM 1467 O O . SER A 1 186 ? -18.693 -5.571 3.761 1.00 96.00 186 SER A O 1
ATOM 1469 N N . GLY A 1 187 ? -17.063 -4.299 4.638 1.00 94.88 187 GLY A N 1
ATOM 1470 C CA . GLY A 1 187 ? -16.354 -5.395 5.312 1.00 94.88 187 GLY A CA 1
ATOM 1471 C C . GLY A 1 187 ? -15.609 -6.345 4.363 1.00 94.88 187 GLY A C 1
ATOM 1472 O O . GLY A 1 187 ? -15.164 -7.411 4.777 1.00 94.88 187 GLY A O 1
ATOM 1473 N N . LEU A 1 188 ? -15.462 -5.982 3.085 1.00 97.00 188 LEU A N 1
ATOM 1474 C CA . LEU A 1 188 ? -14.784 -6.776 2.055 1.00 97.00 188 LEU A CA 1
ATOM 1475 C C . LEU A 1 188 ? -13.277 -6.477 2.056 1.00 97.00 188 LEU A C 1
ATOM 1477 O O . LEU A 1 188 ? -12.736 -5.928 1.094 1.00 97.00 188 LEU A O 1
ATOM 1481 N N . TYR A 1 189 ? -12.601 -6.782 3.168 1.00 97.44 189 TYR A N 1
ATOM 1482 C CA . TYR A 1 189 ? -11.201 -6.395 3.384 1.00 97.44 189 TYR A CA 1
ATOM 1483 C C . TYR A 1 189 ? -10.244 -7.031 2.373 1.00 97.44 189 TYR A C 1
ATOM 1485 O O . TYR A 1 189 ? -9.403 -6.321 1.825 1.00 97.44 189 TYR A O 1
ATOM 1493 N N . PHE A 1 190 ? -10.403 -8.323 2.060 1.00 97.94 190 PHE A N 1
ATOM 1494 C CA . PHE A 1 190 ? -9.582 -8.990 1.044 1.00 97.94 190 PHE A CA 1
ATOM 1495 C C . PHE A 1 190 ? -9.677 -8.280 -0.312 1.00 97.94 190 PHE A C 1
ATOM 1497 O O . PHE A 1 190 ? -8.653 -7.923 -0.889 1.00 97.94 190 PHE A O 1
ATOM 1504 N N . GLN A 1 191 ? -10.897 -8.019 -0.790 1.00 98.25 191 GLN A N 1
ATOM 1505 C CA . GLN A 1 191 ? -11.138 -7.387 -2.088 1.00 98.25 191 GLN A CA 1
ATOM 1506 C C . GLN A 1 191 ? -10.612 -5.950 -2.121 1.00 98.25 191 GLN A C 1
ATOM 1508 O O . GLN A 1 191 ? -10.042 -5.534 -3.125 1.00 98.25 191 GLN A O 1
ATOM 1513 N N . GLY A 1 192 ? -10.768 -5.201 -1.025 1.00 98.25 192 GLY A N 1
ATOM 1514 C CA . GLY A 1 192 ? -10.231 -3.845 -0.916 1.00 98.25 192 GLY A CA 1
ATOM 1515 C C . GLY A 1 192 ? -8.706 -3.820 -0.982 1.00 98.25 192 GLY A C 1
ATOM 1516 O O . GLY A 1 192 ? -8.139 -3.061 -1.764 1.00 98.25 192 GLY A O 1
ATOM 1517 N N . VAL A 1 193 ? -8.038 -4.691 -0.220 1.00 98.50 193 VAL A N 1
ATOM 1518 C CA . VAL A 1 193 ? -6.571 -4.796 -0.234 1.00 98.50 193 VAL A CA 1
ATOM 1519 C C . VAL A 1 193 ? -6.061 -5.284 -1.588 1.00 98.50 193 VAL A C 1
ATOM 1521 O O . VAL A 1 193 ? -5.109 -4.721 -2.125 1.00 98.50 193 VAL A O 1
ATOM 1524 N N . GLU A 1 194 ? -6.695 -6.304 -2.166 1.00 98.56 194 GLU A N 1
ATOM 1525 C CA . GLU A 1 194 ? -6.333 -6.821 -3.485 1.00 98.56 194 GLU A CA 1
ATOM 1526 C C . GLU A 1 194 ? -6.442 -5.730 -4.558 1.00 98.56 194 GLU A C 1
ATOM 1528 O O . GLU A 1 194 ? -5.493 -5.541 -5.322 1.00 98.56 194 GLU A O 1
ATOM 1533 N N . ALA A 1 195 ? -7.548 -4.978 -4.583 1.00 98.50 195 ALA A N 1
ATOM 1534 C CA . ALA A 1 195 ? -7.755 -3.883 -5.528 1.00 98.50 195 ALA A CA 1
ATOM 1535 C C . ALA A 1 195 ? -6.670 -2.801 -5.399 1.00 98.50 195 ALA A C 1
ATOM 1537 O O . ALA A 1 195 ? -6.089 -2.395 -6.408 1.00 98.50 195 ALA A O 1
ATOM 1538 N N . MET A 1 196 ? -6.330 -2.396 -4.169 1.00 98.50 196 MET A N 1
ATOM 1539 C CA . MET A 1 196 ? -5.257 -1.425 -3.925 1.00 98.50 196 MET A CA 1
ATOM 1540 C C . MET A 1 196 ? -3.902 -1.931 -4.428 1.00 98.50 196 MET A C 1
ATOM 1542 O O . MET A 1 196 ? -3.208 -1.221 -5.152 1.00 98.50 196 MET A O 1
ATOM 1546 N N . ILE A 1 197 ? -3.530 -3.172 -4.098 1.00 98.50 197 ILE A N 1
ATOM 1547 C CA . ILE A 1 197 ? -2.246 -3.760 -4.506 1.00 98.50 197 ILE A CA 1
ATOM 1548 C C . ILE A 1 197 ? -2.154 -3.885 -6.034 1.00 98.50 197 ILE A C 1
ATOM 1550 O O . ILE A 1 197 ? -1.102 -3.607 -6.616 1.00 98.50 197 ILE A O 1
ATOM 1554 N N . GLN A 1 198 ? -3.240 -4.282 -6.702 1.00 98.38 198 GLN A N 1
ATOM 1555 C CA . GLN A 1 198 ? -3.286 -4.355 -8.165 1.00 98.38 198 GLN A CA 1
ATOM 1556 C C . GLN A 1 198 ? -3.137 -2.969 -8.808 1.00 98.38 198 GLN A C 1
ATOM 1558 O O . GLN A 1 198 ? -2.347 -2.820 -9.741 1.00 98.38 198 GLN A O 1
ATOM 1563 N N . ALA A 1 199 ? -3.823 -1.952 -8.279 1.00 98.12 199 ALA A N 1
ATOM 1564 C CA . ALA A 1 199 ? -3.705 -0.577 -8.759 1.00 98.12 199 ALA A CA 1
ATOM 1565 C C . ALA A 1 199 ? -2.288 -0.010 -8.549 1.00 98.12 199 ALA A C 1
ATOM 1567 O O . ALA A 1 199 ? -1.728 0.612 -9.456 1.00 98.12 199 ALA A O 1
ATOM 1568 N N . TYR A 1 200 ? -1.658 -0.290 -7.400 1.00 97.94 200 TYR A N 1
ATOM 1569 C CA . TYR A 1 200 ? -0.251 0.047 -7.155 1.00 97.94 200 TYR A CA 1
ATOM 1570 C C . TYR A 1 200 ? 0.660 -0.596 -8.193 1.00 97.94 200 TYR A C 1
ATOM 1572 O O . TYR A 1 200 ? 1.508 0.079 -8.774 1.00 97.94 200 TYR A O 1
ATOM 1580 N N . PHE A 1 201 ? 0.459 -1.879 -8.487 1.00 97.38 201 PHE A N 1
ATOM 1581 C CA . PHE A 1 201 ? 1.272 -2.574 -9.474 1.00 97.38 201 PHE A CA 1
ATOM 1582 C C . PHE A 1 201 ? 1.160 -1.976 -10.879 1.00 97.38 201 PHE A C 1
ATOM 1584 O O . PHE A 1 201 ? 2.179 -1.757 -11.537 1.00 97.38 201 PHE A O 1
ATOM 1591 N N . GLU A 1 202 ? -0.061 -1.703 -11.339 1.00 96.88 202 GLU A N 1
ATOM 1592 C CA . GLU A 1 202 ? -0.298 -1.108 -12.656 1.00 96.88 202 GLU A CA 1
ATOM 1593 C C . GLU A 1 202 ? 0.361 0.271 -12.768 1.00 96.88 202 GLU A C 1
ATOM 1595 O O . GLU A 1 202 ? 1.051 0.558 -13.753 1.00 96.88 202 GLU A O 1
ATOM 1600 N N . MET A 1 203 ? 0.221 1.095 -11.727 1.00 95.88 203 MET A N 1
ATOM 1601 C CA . MET A 1 203 ? 0.819 2.424 -11.692 1.00 95.88 203 MET A CA 1
ATOM 1602 C C . MET A 1 203 ? 2.350 2.359 -11.689 1.00 95.88 203 MET A C 1
ATOM 1604 O O . MET A 1 203 ? 2.994 3.020 -12.504 1.00 95.88 203 MET A O 1
ATOM 1608 N N . LEU A 1 204 ? 2.944 1.512 -10.840 1.00 95.38 204 LEU A N 1
ATOM 1609 C CA . LEU A 1 204 ? 4.396 1.326 -10.769 1.00 95.38 204 LEU A CA 1
ATOM 1610 C C . LEU A 1 204 ? 4.983 0.899 -12.117 1.00 95.38 204 LEU A C 1
ATOM 1612 O O . LEU A 1 204 ? 5.975 1.477 -12.561 1.00 95.38 204 LEU A O 1
ATOM 1616 N N . ARG A 1 205 ? 4.351 -0.057 -12.808 1.00 94.50 205 ARG A N 1
ATOM 1617 C CA . ARG A 1 205 ? 4.793 -0.485 -14.144 1.00 94.50 205 ARG A CA 1
ATOM 1618 C C . ARG A 1 205 ? 4.741 0.656 -15.151 1.00 94.50 205 ARG A C 1
ATOM 1620 O O . ARG A 1 205 ? 5.721 0.898 -15.850 1.00 94.50 205 ARG A O 1
ATOM 1627 N N . ARG A 1 206 ? 3.624 1.386 -15.193 1.00 94.00 206 ARG A N 1
ATOM 1628 C CA . ARG A 1 206 ? 3.439 2.508 -16.121 1.00 94.00 206 ARG A CA 1
ATOM 1629 C C . ARG A 1 206 ? 4.502 3.590 -15.929 1.00 94.00 206 ARG A C 1
ATOM 1631 O O . ARG A 1 206 ? 5.021 4.119 -16.910 1.00 94.00 206 ARG A O 1
ATOM 1638 N N . LEU A 1 207 ? 4.824 3.918 -14.682 1.00 89.88 207 LEU A N 1
ATOM 1639 C CA . LEU A 1 207 ? 5.822 4.935 -14.348 1.00 89.88 207 LEU A CA 1
ATOM 1640 C C . LEU A 1 207 ? 7.244 4.469 -14.682 1.00 89.88 207 LEU A C 1
ATOM 1642 O O . LEU A 1 207 ? 8.044 5.241 -15.209 1.00 89.88 207 LEU A O 1
ATOM 1646 N N . GLN A 1 208 ? 7.553 3.194 -14.441 1.00 88.31 208 GLN A N 1
ATOM 1647 C CA . GLN A 1 208 ? 8.852 2.616 -14.790 1.00 88.31 208 GLN A CA 1
ATOM 1648 C C . GLN A 1 208 ? 9.080 2.587 -16.308 1.00 88.31 208 GLN A C 1
ATOM 1650 O O . GLN A 1 208 ? 10.163 2.957 -16.768 1.00 88.31 208 GLN A O 1
ATOM 1655 N N . ASP A 1 209 ? 8.055 2.249 -17.094 1.00 89.44 209 ASP A N 1
ATOM 1656 C CA . ASP A 1 209 ? 8.131 2.269 -18.560 1.00 89.44 209 ASP A CA 1
ATOM 1657 C C . ASP A 1 209 ? 8.441 3.679 -19.095 1.00 89.44 209 ASP A C 1
ATOM 1659 O O . ASP A 1 209 ? 9.255 3.844 -20.010 1.00 89.44 209 ASP A O 1
ATOM 1663 N N . GLN A 1 210 ? 7.870 4.723 -18.484 1.00 86.94 210 GLN A N 1
ATOM 1664 C CA . GLN A 1 210 ? 8.156 6.110 -18.860 1.00 86.94 210 GLN A CA 1
ATOM 1665 C C . GLN A 1 210 ? 9.623 6.485 -18.615 1.00 86.94 210 GLN A C 1
ATOM 1667 O O . GLN A 1 210 ? 10.268 7.047 -19.504 1.00 86.94 210 GLN A O 1
ATOM 1672 N N . VAL A 1 211 ? 10.193 6.119 -17.465 1.00 81.56 211 VAL A N 1
ATOM 1673 C CA . VAL A 1 211 ? 11.599 6.426 -17.138 1.00 81.56 211 VAL A CA 1
ATOM 1674 C C . VAL A 1 211 ? 12.570 5.755 -18.115 1.00 81.56 211 VAL A C 1
ATOM 1676 O O . VAL A 1 211 ? 13.562 6.367 -18.527 1.00 81.56 211 VAL A O 1
ATOM 1679 N N . VAL A 1 212 ? 12.278 4.520 -18.536 1.00 77.88 212 VAL A N 1
ATOM 1680 C CA . VAL A 1 212 ? 13.104 3.798 -19.517 1.00 77.88 212 VAL A CA 1
ATOM 1681 C C . VAL A 1 212 ? 13.101 4.508 -20.872 1.00 77.88 212 VAL A C 1
ATOM 1683 O O . VAL A 1 212 ? 14.160 4.654 -21.489 1.00 77.88 212 VAL A O 1
ATOM 1686 N N . THR A 1 213 ? 11.944 5.003 -21.323 1.00 75.50 213 THR A N 1
ATOM 1687 C CA . THR A 1 213 ? 11.852 5.694 -22.621 1.00 75.50 213 THR A CA 1
ATOM 1688 C C . THR A 1 213 ? 12.639 7.005 -22.654 1.00 75.50 213 THR A C 1
ATOM 1690 O O . THR A 1 213 ? 13.345 7.257 -23.630 1.00 75.50 213 THR A O 1
ATOM 1693 N N . VAL A 1 214 ? 12.617 7.798 -21.576 1.00 70.88 214 VAL A N 1
ATOM 1694 C CA . VAL A 1 214 ? 13.305 9.101 -21.534 1.00 70.88 214 VAL A CA 1
ATOM 1695 C C . VAL A 1 214 ? 14.824 8.945 -21.648 1.00 70.88 214 VAL A C 1
ATOM 1697 O O . VAL A 1 214 ? 15.449 9.642 -22.452 1.00 70.88 214 VAL A O 1
ATOM 1700 N N . ARG A 1 215 ? 15.421 7.976 -20.937 1.00 59.84 215 ARG A N 1
ATOM 1701 C CA . ARG A 1 215 ? 16.875 7.726 -20.994 1.00 59.84 215 ARG A CA 1
ATOM 1702 C C . ARG A 1 215 ? 17.360 7.275 -22.375 1.00 59.84 215 ARG A C 1
ATOM 1704 O O . ARG A 1 215 ? 18.495 7.568 -22.747 1.00 59.84 215 ARG A O 1
ATOM 1711 N N . GLN A 1 216 ? 16.521 6.601 -23.163 1.00 57.47 216 GLN A N 1
ATOM 1712 C CA . GLN A 1 216 ? 16.894 6.213 -24.529 1.00 57.47 216 GLN A CA 1
ATOM 1713 C C . GLN A 1 216 ? 16.899 7.395 -25.505 1.00 57.47 216 GLN A C 1
ATOM 1715 O O . GLN A 1 216 ? 17.692 7.402 -26.449 1.00 57.47 216 GLN A O 1
ATOM 1720 N N . THR A 1 217 ? 16.075 8.418 -25.274 1.00 55.88 217 THR A N 1
ATOM 1721 C CA . THR A 1 217 ? 16.047 9.624 -26.117 1.00 55.88 217 THR A CA 1
ATOM 1722 C C . THR A 1 217 ? 17.287 10.503 -25.960 1.00 55.88 217 THR A C 1
ATOM 1724 O O . THR A 1 217 ? 17.721 11.098 -26.945 1.00 55.88 217 THR A O 1
ATOM 1727 N N . GLU A 1 218 ? 17.914 10.539 -24.782 1.00 56.03 218 GLU A N 1
ATOM 1728 C CA . GLU A 1 218 ? 19.150 11.312 -24.580 1.00 56.03 218 GLU A CA 1
ATOM 1729 C C . GLU A 1 218 ? 20.398 10.594 -25.125 1.00 56.03 218 GLU A C 1
ATOM 1731 O O . GLU A 1 218 ? 21.309 11.243 -25.636 1.00 56.03 218 GLU A O 1
ATOM 1736 N N . GLY A 1 219 ? 20.421 9.256 -25.126 1.00 52.03 219 GLY A N 1
ATOM 1737 C CA . GLY A 1 219 ? 21.538 8.473 -25.676 1.00 52.03 219 GLY A CA 1
ATOM 1738 C C . GLY A 1 219 ? 21.579 8.380 -27.210 1.00 52.03 219 GLY A C 1
ATOM 1739 O O . GLY A 1 219 ? 22.643 8.157 -27.784 1.00 52.03 219 GLY A O 1
ATOM 1740 N N . ASN A 1 220 ? 20.444 8.580 -27.892 1.00 49.94 220 ASN A N 1
ATOM 1741 C CA . ASN A 1 220 ? 20.324 8.475 -29.355 1.00 49.94 220 ASN A CA 1
ATOM 1742 C C . ASN A 1 220 ? 20.183 9.824 -30.083 1.00 49.94 220 ASN A C 1
ATOM 1744 O O . ASN A 1 220 ? 19.869 9.848 -31.280 1.00 49.94 220 ASN A O 1
ATOM 1748 N N . GLY A 1 221 ? 20.480 10.946 -29.415 1.00 50.97 221 GLY A N 1
ATOM 1749 C CA . GLY A 1 221 ? 20.471 12.286 -30.024 1.00 50.97 221 GLY A CA 1
ATOM 1750 C C . GLY A 1 221 ? 21.316 12.404 -31.303 1.00 50.97 221 GLY A C 1
ATOM 1751 O O . GLY A 1 221 ? 21.000 13.199 -32.187 1.00 50.97 221 GLY A O 1
ATOM 1752 N N . SER A 1 222 ? 22.322 11.543 -31.478 1.00 57.59 222 SER A N 1
ATOM 1753 C CA . SER A 1 222 ? 23.144 11.497 -32.695 1.00 57.59 222 SER A CA 1
ATOM 1754 C C . SER A 1 222 ? 22.466 10.811 -33.891 1.00 57.59 222 SER A C 1
ATOM 1756 O O . SER A 1 222 ? 22.808 11.111 -35.032 1.00 57.59 222 SER A O 1
ATOM 1758 N N . GLN A 1 223 ? 21.497 9.910 -33.678 1.00 57.50 223 GLN A N 1
ATOM 1759 C CA . GLN A 1 223 ? 20.813 9.210 -34.777 1.00 57.50 223 GLN A CA 1
ATOM 1760 C C . GLN A 1 223 ? 19.487 9.853 -35.178 1.00 57.50 223 GLN A C 1
ATOM 1762 O O . GLN A 1 223 ? 19.134 9.810 -36.357 1.00 57.50 223 GLN A O 1
ATOM 1767 N N . LEU A 1 224 ? 18.782 10.519 -34.257 1.00 58.12 224 LEU A N 1
ATOM 1768 C CA . LEU A 1 224 ? 17.541 11.213 -34.613 1.00 58.12 224 LEU A CA 1
ATOM 1769 C C . LEU A 1 224 ? 17.805 12.391 -35.567 1.00 58.12 224 LEU A C 1
ATOM 1771 O O . LEU A 1 224 ? 17.043 12.606 -36.508 1.00 58.12 224 LEU A O 1
ATOM 1775 N N . GLY A 1 225 ? 18.936 13.087 -35.393 1.00 60.25 225 GLY A N 1
ATOM 1776 C CA . GLY A 1 225 ? 19.409 14.098 -36.343 1.00 60.25 225 GLY A CA 1
ATOM 1777 C C . GLY A 1 225 ? 19.741 13.519 -37.722 1.00 60.25 225 GLY A C 1
ATOM 1778 O O . GLY A 1 225 ? 19.505 14.170 -38.737 1.00 60.25 225 GLY A O 1
ATOM 1779 N N . LEU A 1 226 ? 20.217 12.273 -37.779 1.00 68.81 226 LEU A N 1
ATOM 1780 C CA . LEU A 1 226 ? 20.548 11.583 -39.027 1.00 68.81 226 LEU A CA 1
ATOM 1781 C C . LEU A 1 226 ? 19.276 11.139 -39.766 1.00 68.81 226 LEU A C 1
ATOM 1783 O O . LEU A 1 226 ? 19.157 11.360 -40.966 1.00 68.81 226 LEU A O 1
ATOM 1787 N N . ILE A 1 227 ? 18.284 10.602 -39.049 1.00 72.88 227 ILE A N 1
ATOM 1788 C CA . ILE A 1 227 ? 16.992 10.204 -39.630 1.00 72.88 227 ILE A CA 1
ATOM 1789 C C . ILE A 1 227 ? 16.211 11.434 -40.105 1.00 72.88 227 ILE A C 1
ATOM 1791 O O . ILE A 1 227 ? 15.759 11.462 -41.250 1.00 72.88 227 ILE A O 1
ATOM 1795 N N . LEU A 1 228 ? 16.102 12.480 -39.277 1.00 74.81 228 LEU A N 1
ATOM 1796 C CA . LEU A 1 228 ? 15.473 13.737 -39.693 1.00 74.81 228 LEU A CA 1
ATOM 1797 C C . LEU A 1 228 ? 16.236 14.362 -40.868 1.00 74.81 228 LEU A C 1
ATOM 1799 O O . LEU A 1 228 ? 15.614 14.759 -41.850 1.00 74.81 228 LEU A O 1
ATOM 1803 N N . GLY A 1 229 ? 17.570 14.365 -40.834 1.00 75.75 229 GLY A N 1
ATOM 1804 C CA . GLY A 1 229 ? 18.408 14.845 -41.934 1.00 75.75 229 GLY A CA 1
ATOM 1805 C C . GLY A 1 229 ? 18.177 14.096 -43.250 1.00 75.75 229 GLY A C 1
ATOM 1806 O O . GLY A 1 229 ? 18.074 14.726 -44.300 1.00 75.75 229 GLY A O 1
ATOM 1807 N N . VAL A 1 230 ? 18.022 12.769 -43.214 1.00 87.00 230 VAL A N 1
ATOM 1808 C CA . VAL A 1 230 ? 17.726 11.955 -44.407 1.00 87.00 230 VAL A CA 1
ATOM 1809 C C . VAL A 1 230 ? 16.314 12.228 -44.931 1.00 87.00 230 VAL A C 1
ATOM 1811 O O . VAL A 1 230 ? 16.127 12.378 -46.140 1.00 87.00 230 VAL A O 1
ATOM 1814 N N . VAL A 1 231 ? 15.314 12.353 -44.056 1.00 88.00 231 VAL A N 1
ATOM 1815 C CA . VAL A 1 231 ? 13.936 12.664 -44.475 1.00 88.00 231 VAL A CA 1
ATOM 1816 C C . VAL A 1 231 ? 13.858 14.064 -45.092 1.00 88.00 231 VAL A C 1
ATOM 1818 O O . VAL A 1 231 ? 13.347 14.221 -46.199 1.00 88.00 231 VAL A O 1
ATOM 1821 N N . PHE A 1 232 ? 14.433 15.081 -44.449 1.00 86.69 232 PHE A N 1
ATOM 1822 C CA . PHE A 1 232 ? 14.462 16.432 -45.016 1.00 86.69 232 PHE A CA 1
ATOM 1823 C C . PHE A 1 232 ? 15.315 16.510 -46.289 1.00 86.69 232 PHE A C 1
ATOM 1825 O O . PHE A 1 232 ? 14.913 17.162 -47.253 1.00 86.69 232 PHE A O 1
ATOM 1832 N N . GLY A 1 233 ? 16.445 15.800 -46.341 1.00 89.44 233 GLY A N 1
ATOM 1833 C CA . GLY A 1 233 ? 17.307 15.734 -47.520 1.00 89.44 233 GLY A CA 1
ATOM 1834 C C . GLY A 1 233 ? 16.621 15.087 -48.724 1.00 89.44 233 GLY A C 1
ATOM 1835 O O . GLY A 1 233 ? 16.708 15.606 -49.835 1.00 89.44 233 GLY A O 1
ATOM 1836 N N . THR A 1 234 ? 15.878 13.998 -48.518 1.00 90.56 234 THR A N 1
ATOM 1837 C CA . THR A 1 234 ? 15.120 13.336 -49.595 1.00 90.56 234 THR A CA 1
ATOM 1838 C C . THR A 1 234 ? 13.959 14.195 -50.091 1.00 90.56 234 THR A C 1
ATOM 1840 O O . THR A 1 234 ? 13.765 14.298 -51.301 1.00 90.56 234 THR A O 1
ATOM 1843 N N . ILE A 1 235 ? 13.235 14.887 -49.204 1.00 91.44 235 ILE A N 1
ATOM 1844 C CA . ILE A 1 235 ? 12.184 15.838 -49.602 1.00 91.44 235 ILE A CA 1
ATOM 1845 C C . ILE A 1 235 ? 12.779 17.011 -50.399 1.00 91.44 235 ILE A C 1
ATOM 1847 O O . ILE A 1 235 ? 12.246 17.383 -51.448 1.00 91.44 235 ILE A O 1
ATOM 1851 N N . ALA A 1 236 ? 13.908 17.571 -49.958 1.00 91.19 236 ALA A N 1
ATOM 1852 C CA . ALA A 1 236 ? 14.598 18.638 -50.682 1.00 91.19 236 ALA A CA 1
ATOM 1853 C C . ALA A 1 236 ? 15.087 18.164 -52.065 1.00 91.19 236 ALA A C 1
ATOM 1855 O O . ALA A 1 236 ? 14.912 18.860 -53.063 1.00 91.19 236 ALA A O 1
ATOM 1856 N N . LEU A 1 237 ? 15.621 16.942 -52.158 1.00 93.19 237 LEU A N 1
ATOM 1857 C CA . LEU A 1 237 ? 16.034 16.344 -53.427 1.00 93.19 237 LEU A CA 1
ATOM 1858 C C . LEU A 1 237 ? 14.839 16.147 -54.371 1.00 93.19 237 LEU A C 1
ATOM 1860 O O . LEU A 1 237 ? 14.905 16.523 -55.538 1.00 93.19 237 LEU A O 1
ATOM 1864 N N . LEU A 1 238 ? 13.728 15.597 -53.873 1.00 93.00 238 LEU A N 1
ATOM 1865 C CA . LEU A 1 238 ? 12.521 15.372 -54.671 1.00 93.00 238 LEU A CA 1
ATOM 1866 C C . LEU A 1 238 ? 11.896 16.683 -55.152 1.00 93.00 238 LEU A C 1
ATOM 1868 O O . LEU A 1 238 ? 11.452 16.762 -56.297 1.00 93.00 238 LEU A O 1
ATOM 1872 N N . THR A 1 239 ? 11.894 17.726 -54.322 1.00 90.94 239 THR A N 1
ATOM 1873 C CA . THR A 1 239 ? 11.400 19.053 -54.723 1.00 90.94 239 THR A CA 1
ATOM 1874 C C . THR A 1 239 ? 12.326 19.725 -55.739 1.00 90.94 239 THR A C 1
ATOM 1876 O O . THR A 1 239 ? 11.828 20.303 -56.704 1.00 90.94 239 THR A O 1
ATOM 1879 N N . ALA A 1 240 ? 13.649 19.584 -55.612 1.00 92.25 240 ALA A N 1
ATOM 1880 C CA . ALA A 1 240 ? 14.607 20.088 -56.597 1.00 92.25 240 ALA A CA 1
ATOM 1881 C C . ALA A 1 240 ? 14.504 19.354 -57.947 1.00 92.25 240 ALA A C 1
ATOM 1883 O O . ALA A 1 240 ? 14.444 19.997 -58.995 1.00 92.25 240 ALA A O 1
ATOM 1884 N N . VAL A 1 241 ? 14.424 18.018 -57.937 1.00 93.12 241 VAL A N 1
ATOM 1885 C CA . VAL A 1 241 ? 14.269 17.204 -59.155 1.00 93.12 241 VAL A CA 1
ATOM 1886 C C . VAL A 1 241 ? 12.910 17.462 -59.806 1.00 93.12 241 VAL A C 1
ATOM 1888 O O . VAL A 1 241 ? 12.845 17.718 -61.006 1.00 93.12 241 VAL A O 1
ATOM 1891 N N . GLY A 1 242 ? 11.828 17.464 -59.024 1.00 91.00 242 GLY A N 1
ATOM 1892 C CA . GLY A 1 242 ? 10.484 17.770 -59.515 1.00 91.00 242 GLY A CA 1
ATOM 1893 C C . GLY A 1 242 ? 10.381 19.184 -60.090 1.00 91.00 242 GLY A C 1
ATOM 1894 O O . GLY A 1 242 ? 9.846 19.365 -61.183 1.00 91.00 242 GLY A O 1
ATOM 1895 N N . GLY A 1 243 ? 10.955 20.179 -59.407 1.00 89.38 243 GLY A N 1
ATOM 1896 C CA . GLY A 1 243 ? 11.018 21.562 -59.879 1.00 89.38 243 GLY A CA 1
ATOM 1897 C C . GLY A 1 243 ? 11.859 21.724 -61.146 1.00 89.38 243 GLY A C 1
ATOM 1898 O O . GLY A 1 243 ? 11.438 22.415 -62.071 1.00 89.38 243 GLY A O 1
ATOM 1899 N N . GLY A 1 244 ? 13.005 21.042 -61.237 1.00 87.00 244 GLY A N 1
ATOM 1900 C CA . GLY A 1 244 ? 13.863 21.042 -62.423 1.00 87.00 244 GLY A CA 1
ATOM 1901 C C . GLY A 1 244 ? 13.188 20.410 -63.640 1.00 87.00 244 GLY A C 1
ATOM 1902 O O . GLY A 1 244 ? 13.198 20.998 -64.720 1.00 87.00 244 GLY A O 1
ATOM 1903 N N . LEU A 1 245 ? 12.530 19.259 -63.462 1.00 87.00 245 LEU A N 1
ATOM 1904 C CA . LEU A 1 245 ? 11.749 18.609 -64.518 1.00 87.00 245 LEU A CA 1
ATOM 1905 C C . LEU A 1 245 ? 10.567 19.478 -64.964 1.00 87.00 245 LEU A C 1
ATOM 1907 O O . LEU A 1 245 ? 10.318 19.609 -66.162 1.00 87.00 245 LEU A O 1
ATOM 1911 N N . PHE A 1 246 ? 9.873 20.119 -64.020 1.00 84.25 246 PHE A N 1
ATOM 1912 C CA . PHE A 1 246 ? 8.777 21.037 -64.323 1.00 84.25 246 PHE A CA 1
ATOM 1913 C C . PHE A 1 246 ? 9.255 22.279 -65.092 1.00 84.25 246 PHE A C 1
ATOM 1915 O O . PHE A 1 246 ? 8.635 22.679 -66.080 1.00 84.25 246 PHE A O 1
ATOM 1922 N N . TRP A 1 247 ? 10.381 22.869 -64.684 1.00 85.44 247 TRP A N 1
ATOM 1923 C CA . TRP A 1 247 ? 10.976 24.027 -65.351 1.00 85.44 247 TRP A CA 1
ATOM 1924 C C . TRP A 1 247 ? 11.500 23.683 -66.751 1.00 85.44 247 TRP A C 1
ATOM 1926 O O . TRP A 1 247 ? 11.256 24.427 -67.702 1.00 85.44 247 TRP A O 1
ATOM 1936 N N . TYR A 1 248 ? 12.154 22.528 -66.904 1.00 82.00 248 TYR A N 1
ATOM 1937 C CA . TYR A 1 248 ? 12.639 22.036 -68.194 1.00 82.00 248 TYR A CA 1
ATOM 1938 C C . TYR A 1 248 ? 11.484 21.720 -69.157 1.00 82.00 248 TYR A C 1
ATOM 1940 O O . TYR A 1 248 ? 11.501 22.159 -70.307 1.00 82.00 248 TYR A O 1
ATOM 1948 N N . GLY A 1 249 ? 10.432 21.049 -68.675 1.00 77.69 249 GLY A N 1
ATOM 1949 C CA . GLY A 1 249 ? 9.224 20.780 -69.459 1.00 77.69 249 GLY A CA 1
ATOM 1950 C C . GLY A 1 249 ? 8.487 22.056 -69.875 1.00 77.69 249 GLY A C 1
ATOM 1951 O O . GLY A 1 249 ? 8.039 22.161 -71.013 1.00 77.69 249 GLY A O 1
ATOM 1952 N N . SER A 1 250 ? 8.440 23.064 -68.999 1.00 72.19 250 SER A N 1
ATOM 1953 C CA . SER A 1 250 ? 7.816 24.361 -69.302 1.00 72.19 250 SER A CA 1
ATOM 1954 C C . SER A 1 250 ? 8.575 25.172 -70.358 1.00 72.19 250 SER A C 1
ATOM 1956 O O . SER A 1 250 ? 7.982 26.040 -70.991 1.00 72.19 250 SER A O 1
ATOM 1958 N N . ARG A 1 251 ? 9.874 24.911 -70.570 1.00 77.44 251 ARG A N 1
ATOM 1959 C CA . ARG A 1 251 ? 10.663 25.562 -71.631 1.00 77.44 251 ARG A CA 1
ATOM 1960 C C . ARG A 1 251 ? 10.615 24.843 -72.977 1.00 77.44 251 ARG A C 1
ATOM 1962 O O . ARG A 1 251 ? 10.876 25.488 -73.987 1.00 77.44 251 ARG A O 1
ATOM 1969 N N . HIS A 1 252 ? 10.310 23.546 -73.000 1.00 67.94 252 HIS A N 1
ATOM 1970 C CA . HIS A 1 252 ? 10.376 22.735 -74.222 1.00 67.94 252 HIS A CA 1
ATOM 1971 C C . HIS A 1 252 ? 9.031 22.236 -74.750 1.00 67.94 252 HIS A C 1
ATOM 1973 O O . HIS A 1 252 ? 8.979 21.752 -75.879 1.00 67.94 252 HIS A O 1
ATOM 1979 N N . CYS A 1 253 ? 7.946 22.401 -73.999 1.00 54.47 253 CYS A N 1
ATOM 1980 C CA . CYS A 1 253 ? 6.610 22.066 -74.469 1.00 54.47 253 CYS A CA 1
ATOM 1981 C C . CYS A 1 253 ? 5.729 23.316 -74.463 1.00 54.47 253 CYS A C 1
ATOM 1983 O O . CYS A 1 253 ? 5.433 23.855 -73.397 1.00 54.47 253 CYS A O 1
ATOM 1985 N N . ASP A 1 254 ? 5.257 23.730 -75.642 1.00 58.69 254 ASP A N 1
ATOM 1986 C CA . ASP A 1 254 ? 4.109 24.629 -75.778 1.00 58.69 254 ASP A CA 1
ATOM 1987 C C . ASP A 1 254 ? 2.915 24.005 -75.039 1.00 58.69 254 ASP A C 1
ATOM 1989 O O . ASP A 1 254 ? 2.230 23.098 -75.521 1.00 58.69 254 ASP A O 1
ATOM 1993 N N . TYR A 1 255 ? 2.694 24.473 -73.812 1.00 53.84 255 TYR A N 1
ATOM 1994 C CA . TYR A 1 255 ? 1.760 23.934 -72.822 1.00 53.84 255 TYR A CA 1
ATOM 1995 C C . TYR A 1 255 ? 0.291 24.280 -73.143 1.00 53.84 255 TYR A C 1
ATOM 1997 O O . TYR A 1 255 ? -0.545 24.428 -72.253 1.00 53.84 255 TYR A O 1
ATOM 2005 N N . SER A 1 256 ? -0.049 24.419 -74.426 1.00 58.25 256 SER A N 1
ATOM 2006 C CA . SER A 1 256 ? -1.372 24.855 -74.889 1.00 58.25 256 SER A CA 1
ATOM 2007 C C . SER A 1 256 ? -2.415 23.729 -74.907 1.00 58.25 256 SER A C 1
ATOM 2009 O O . SER A 1 256 ? -3.608 24.013 -74.964 1.00 58.25 256 SER A O 1
ATOM 2011 N N . TYR A 1 257 ? -2.014 22.455 -74.789 1.00 56.72 257 TYR A N 1
ATOM 2012 C CA . TYR A 1 257 ? -2.946 21.316 -74.885 1.00 56.72 257 TYR A CA 1
ATOM 2013 C C . TYR A 1 257 ? -3.283 20.625 -73.551 1.00 56.72 257 TYR A C 1
ATOM 2015 O O . TYR A 1 257 ? -4.327 19.981 -73.444 1.00 56.72 257 TYR A O 1
ATOM 2023 N N . LEU A 1 258 ? -2.462 20.769 -72.503 1.00 54.72 258 LEU A N 1
ATOM 2024 C CA . LEU A 1 258 ? -2.627 19.983 -71.267 1.00 54.72 258 LEU A CA 1
ATOM 2025 C C . LEU A 1 258 ? -3.561 20.647 -70.233 1.00 54.72 258 LEU A C 1
ATOM 2027 O O . LEU A 1 258 ? -4.242 19.956 -69.474 1.00 54.72 258 LEU A O 1
ATOM 2031 N N . VAL A 1 259 ? -3.691 21.979 -70.262 1.00 55.97 259 VAL A N 1
ATOM 2032 C CA . VAL A 1 259 ? -4.612 22.730 -69.379 1.00 55.97 259 VAL A CA 1
ATOM 2033 C C . VAL A 1 259 ? -6.083 22.542 -69.787 1.00 55.97 259 VAL A C 1
ATOM 2035 O O . VAL A 1 259 ? -6.968 22.564 -68.931 1.00 55.97 259 VAL A O 1
ATOM 2038 N N . ALA A 1 260 ? -6.360 22.260 -71.065 1.00 58.34 260 ALA A N 1
ATOM 2039 C CA . ALA A 1 260 ? -7.720 22.008 -71.547 1.00 58.34 260 ALA A CA 1
ATOM 2040 C C . ALA A 1 260 ? -8.317 20.693 -70.995 1.00 58.34 260 ALA A C 1
ATOM 2042 O O . ALA A 1 260 ? -9.494 20.648 -70.646 1.00 58.34 260 ALA A O 1
ATOM 2043 N N . SER A 1 261 ? -7.497 19.650 -70.818 1.00 57.78 261 SER A N 1
ATOM 2044 C CA . SER A 1 261 ? -7.935 18.326 -70.338 1.00 57.78 261 SER A CA 1
ATOM 2045 C C . SER A 1 261 ? -8.278 18.305 -68.836 1.00 57.78 261 SER A C 1
ATOM 2047 O O . SER A 1 261 ? -9.299 17.748 -68.416 1.00 57.78 261 SER A O 1
ATOM 2049 N N . LEU A 1 262 ? -7.482 18.983 -68.000 1.00 55.75 262 LEU A N 1
ATOM 2050 C CA . LEU A 1 262 ? -7.707 19.023 -66.546 1.00 55.75 262 LEU A CA 1
ATOM 2051 C C . LEU A 1 262 ? -8.878 19.938 -66.141 1.00 55.75 262 LEU A C 1
ATOM 2053 O O . LEU A 1 262 ? -9.564 19.660 -65.150 1.00 55.75 262 LEU A O 1
ATOM 2057 N N . ALA A 1 263 ? -9.180 20.973 -66.932 1.00 57.97 263 ALA A N 1
ATOM 2058 C CA . ALA A 1 263 ? -10.337 21.840 -66.705 1.00 57.97 263 ALA A CA 1
ATOM 2059 C C . ALA A 1 263 ? -11.686 21.119 -66.924 1.00 57.97 263 ALA A C 1
ATOM 2061 O O . ALA A 1 263 ? -12.692 21.477 -66.299 1.00 57.97 263 ALA A O 1
ATOM 2062 N N . GLU A 1 264 ? -11.721 20.074 -67.756 1.00 58.03 264 GLU A N 1
ATOM 2063 C CA . GLU A 1 264 ? -12.954 19.353 -68.085 1.00 58.03 264 GLU A CA 1
ATOM 2064 C C . GLU A 1 264 ? -13.265 18.206 -67.102 1.00 58.03 264 GLU A C 1
ATOM 2066 O O . GLU A 1 264 ? -14.433 17.939 -66.795 1.00 58.03 264 GLU A O 1
ATOM 2071 N N . SER A 1 265 ? -12.236 17.612 -66.484 1.00 52.38 265 SER A N 1
ATOM 2072 C CA . SER A 1 265 ? -12.397 16.570 -65.454 1.00 52.38 265 SER A CA 1
ATOM 2073 C C . SER A 1 265 ? -12.968 17.118 -64.130 1.00 52.38 265 SER A C 1
ATOM 2075 O O . SER A 1 265 ? -13.849 16.508 -63.512 1.00 52.38 265 SER A O 1
ATOM 2077 N N . SER A 1 266 ? -12.590 18.343 -63.739 1.00 52.84 266 SER A N 1
ATOM 2078 C CA . SER A 1 266 ? -13.075 18.984 -62.501 1.00 52.84 266 SER A CA 1
ATOM 2079 C C . SER A 1 266 ? -14.576 19.343 -62.540 1.00 52.84 266 SER A C 1
ATOM 2081 O O . SER A 1 266 ? -15.276 19.290 -61.523 1.00 52.84 266 SER A O 1
ATOM 2083 N N . ARG A 1 267 ? -15.142 19.611 -63.729 1.00 57.19 267 ARG A N 1
ATOM 2084 C CA . ARG A 1 267 ? -16.579 19.930 -63.871 1.00 57.19 267 ARG A CA 1
ATOM 2085 C C . ARG A 1 267 ? -17.494 18.705 -63.748 1.00 57.19 267 ARG A C 1
ATOM 2087 O O . ARG A 1 267 ? -18.640 18.860 -63.319 1.00 57.19 267 ARG A O 1
ATOM 2094 N N . LYS A 1 268 ? -17.014 17.490 -64.053 1.00 57.03 268 LYS A N 1
ATOM 2095 C CA . LYS A 1 268 ? -17.799 16.244 -63.897 1.00 57.03 268 LYS A CA 1
ATOM 2096 C C . LYS A 1 268 ? -17.827 15.722 -62.454 1.00 57.03 268 LYS A C 1
ATOM 2098 O O . LYS A 1 268 ? -18.841 15.153 -62.050 1.00 57.03 268 LYS A O 1
ATOM 2103 N N . GLY A 1 269 ? -16.799 15.993 -61.644 1.00 50.62 269 GLY A N 1
ATOM 2104 C CA . GLY A 1 269 ? -16.766 15.597 -60.226 1.00 50.62 269 GLY A CA 1
ATOM 2105 C C . GLY A 1 269 ? -17.786 16.335 -59.345 1.00 50.62 269 GLY A C 1
ATOM 2106 O O . GLY A 1 269 ? -18.408 15.737 -58.466 1.00 50.62 269 GLY A O 1
ATOM 2107 N N . ARG A 1 270 ? -18.052 17.621 -59.625 1.00 54.41 270 ARG A N 1
ATOM 2108 C CA . ARG A 1 270 ? -18.950 18.456 -58.800 1.00 54.41 270 ARG A CA 1
ATOM 2109 C C . ARG A 1 270 ? -20.443 18.140 -58.929 1.00 54.41 270 ARG A C 1
ATOM 2111 O O . ARG A 1 270 ? -21.203 18.520 -58.044 1.00 54.41 270 ARG A O 1
ATOM 2118 N N . ARG A 1 271 ? -20.883 17.436 -59.981 1.00 54.50 271 ARG A N 1
ATOM 2119 C CA . ARG A 1 271 ? -22.309 17.092 -60.173 1.00 54.50 271 ARG A CA 1
ATOM 2120 C C . ARG A 1 271 ? -22.732 15.776 -59.512 1.00 54.50 271 ARG A C 1
ATOM 2122 O O . ARG A 1 271 ? -23.925 15.563 -59.335 1.00 54.50 271 ARG A O 1
ATOM 2129 N N . ARG A 1 272 ? -21.796 14.906 -59.106 1.00 54.62 272 ARG A N 1
ATOM 2130 C CA . ARG A 1 272 ? -22.136 13.663 -58.381 1.00 54.62 272 ARG A CA 1
ATOM 2131 C C . ARG A 1 272 ? -22.332 13.875 -56.876 1.00 54.62 272 ARG A C 1
ATOM 2133 O O . ARG A 1 272 ? -23.158 13.192 -56.278 1.00 54.62 272 ARG A O 1
ATOM 2140 N N . LEU A 1 273 ? -21.674 14.872 -56.280 1.00 52.88 273 LEU A N 1
ATOM 2141 C CA . LEU A 1 273 ? -21.747 15.136 -54.835 1.00 52.88 273 LEU A CA 1
ATOM 2142 C C . LEU A 1 273 ? -23.016 15.869 -54.363 1.00 52.88 273 LEU A C 1
ATOM 2144 O O . LEU A 1 273 ? -23.322 15.837 -53.175 1.00 52.88 273 LEU A O 1
ATOM 2148 N N . SER A 1 274 ? -23.803 16.475 -55.256 1.00 56.91 274 SER A N 1
ATOM 2149 C CA . SER A 1 274 ? -25.065 17.134 -54.880 1.00 56.91 274 SER A CA 1
ATOM 2150 C C . SER A 1 274 ? -26.270 16.184 -54.798 1.00 56.91 274 SER A C 1
ATOM 2152 O O . SER A 1 274 ? -27.291 16.555 -54.223 1.00 56.91 274 SER A O 1
ATOM 2154 N N . SER A 1 275 ? -26.157 14.945 -55.296 1.00 55.38 275 SER A N 1
ATOM 2155 C CA . SER A 1 275 ? -27.250 13.953 -55.263 1.00 55.38 275 SER A CA 1
ATOM 2156 C C . SER A 1 275 ? -27.299 13.099 -53.986 1.00 55.38 275 SER A C 1
ATOM 2158 O O . SER A 1 275 ? -28.324 12.488 -53.695 1.00 55.38 275 SER A O 1
ATOM 2160 N N . LEU A 1 276 ? -26.241 13.112 -53.166 1.00 55.66 276 LEU A N 1
ATOM 2161 C CA . LEU A 1 276 ? -26.153 12.306 -51.939 1.00 55.66 276 LEU A CA 1
ATOM 2162 C C . LEU A 1 276 ? -26.596 13.042 -50.658 1.00 55.66 276 LEU A C 1
ATOM 2164 O O . LEU A 1 276 ? -26.592 12.453 -49.583 1.00 55.66 276 LEU A O 1
ATOM 2168 N N . ARG A 1 277 ? -27.053 14.303 -50.742 1.00 51.62 277 ARG A N 1
ATOM 2169 C CA . ARG A 1 277 ? -27.451 15.113 -49.566 1.00 51.62 277 ARG A CA 1
ATOM 2170 C C . ARG A 1 277 ? -28.965 15.145 -49.281 1.00 51.62 277 ARG A C 1
ATOM 2172 O O . ARG A 1 277 ? -29.453 16.063 -48.628 1.00 51.62 277 ARG A O 1
ATOM 2179 N N . ARG A 1 278 ? -29.733 14.156 -49.757 1.00 53.12 278 ARG A N 1
ATOM 2180 C CA . ARG A 1 278 ? -31.190 14.051 -49.516 1.00 53.12 278 ARG A CA 1
ATOM 2181 C C . ARG A 1 278 ? -31.637 12.621 -49.187 1.00 53.12 278 ARG A C 1
ATOM 2183 O O . ARG A 1 278 ? -32.472 12.044 -49.870 1.00 53.12 278 ARG A O 1
ATOM 2190 N N . ARG A 1 279 ? -31.130 12.053 -48.093 1.00 47.78 279 ARG A N 1
ATOM 2191 C CA . ARG A 1 279 ? -31.841 10.993 -47.356 1.00 47.78 279 ARG A CA 1
ATOM 2192 C C . ARG A 1 279 ? -31.735 11.269 -45.857 1.00 47.78 279 ARG A C 1
ATOM 2194 O O . ARG A 1 279 ? -30.706 11.021 -45.246 1.00 47.78 279 ARG A O 1
ATOM 2201 N N . ARG A 1 280 ? -32.804 11.843 -45.293 1.00 52.91 280 ARG A N 1
ATOM 2202 C CA . ARG A 1 280 ? -33.069 11.850 -43.847 1.00 52.91 280 ARG A CA 1
ATOM 2203 C C . ARG A 1 280 ? -33.574 10.452 -43.465 1.00 52.91 280 ARG A C 1
ATOM 2205 O O . ARG A 1 280 ? -34.575 10.041 -44.053 1.00 52.91 280 ARG A O 1
ATOM 2212 N N . PRO A 1 281 ? -32.943 9.732 -42.526 1.00 56.66 281 PRO A N 1
ATOM 2213 C CA . PRO A 1 281 ? -33.564 8.565 -41.916 1.00 56.66 281 PRO A CA 1
ATOM 2214 C C . PRO A 1 281 ? -34.664 8.987 -40.917 1.00 56.66 281 PRO A C 1
ATOM 2216 O O . PRO A 1 281 ? -34.625 10.112 -40.404 1.00 56.66 281 PRO A O 1
ATOM 2219 N N . PRO A 1 282 ? -35.662 8.120 -40.660 1.00 60.84 282 PRO A N 1
ATOM 2220 C CA . PRO A 1 282 ? -36.737 8.393 -39.719 1.00 60.84 282 PRO A CA 1
ATOM 2221 C C . PRO A 1 282 ? -36.244 8.346 -38.271 1.00 60.84 282 PRO A C 1
ATOM 2223 O O . PRO A 1 282 ? -35.301 7.643 -37.918 1.00 60.84 282 PRO A O 1
ATOM 2226 N N . ARG A 1 283 ? -36.930 9.126 -37.440 1.00 53.84 283 ARG A N 1
ATOM 2227 C CA . ARG A 1 283 ? -36.684 9.350 -36.019 1.00 53.84 283 ARG A CA 1
ATOM 2228 C C . ARG A 1 283 ? -37.154 8.129 -35.218 1.00 53.84 283 ARG A C 1
ATOM 2230 O O . ARG A 1 283 ? -38.340 8.011 -34.935 1.00 53.84 283 ARG A O 1
ATOM 2237 N N . THR A 1 284 ? -36.237 7.239 -34.855 1.00 49.22 284 THR A N 1
ATOM 2238 C CA . THR A 1 284 ? -36.458 6.227 -33.813 1.00 49.22 284 THR A CA 1
ATOM 2239 C C . THR A 1 284 ? -36.055 6.801 -32.460 1.00 49.22 284 THR A C 1
ATOM 2241 O O . THR A 1 284 ? -34.890 7.108 -32.215 1.00 49.22 284 THR A O 1
ATOM 2244 N N . THR A 1 285 ? -37.044 6.974 -31.590 1.00 59.09 285 THR A N 1
ATOM 2245 C CA . THR A 1 285 ? -36.887 7.214 -30.156 1.00 59.09 285 THR A CA 1
ATOM 2246 C C . THR A 1 285 ? -36.323 5.960 -29.497 1.00 59.09 285 THR A C 1
ATOM 2248 O O . THR A 1 285 ? -37.024 4.959 -29.389 1.00 59.09 285 THR A O 1
ATOM 2251 N N . SER A 1 286 ? -35.070 6.018 -29.053 1.00 45.41 286 SER A N 1
ATOM 2252 C CA . SER A 1 286 ? -34.508 5.057 -28.107 1.00 45.41 286 SER A CA 1
ATOM 2253 C C . SER A 1 286 ? -33.682 5.829 -27.091 1.00 45.41 286 SER A C 1
ATOM 2255 O O . SER A 1 286 ? -32.681 6.450 -27.443 1.00 45.41 286 SER A O 1
ATOM 2257 N N . ASN A 1 287 ? -34.138 5.797 -25.839 1.00 53.78 287 ASN A N 1
ATOM 2258 C CA . ASN A 1 287 ? -33.325 6.077 -24.664 1.00 53.78 287 ASN A CA 1
ATOM 2259 C C . ASN A 1 287 ? -32.062 5.218 -24.753 1.00 53.78 287 ASN A C 1
ATOM 2261 O O . ASN A 1 287 ? -32.171 3.997 -24.791 1.00 53.78 287 ASN A O 1
ATOM 2265 N N . ASN A 1 288 ? -30.905 5.860 -24.860 1.00 44.00 288 ASN A N 1
ATOM 2266 C CA . ASN A 1 288 ? -29.615 5.369 -24.390 1.00 44.00 288 ASN A CA 1
ATOM 2267 C C . ASN A 1 288 ? -28.608 6.500 -24.582 1.00 44.00 288 ASN A C 1
ATOM 2269 O O . ASN A 1 288 ? -28.402 6.998 -25.686 1.00 44.00 288 ASN A O 1
ATOM 2273 N N . GLN A 1 289 ? -28.046 6.936 -23.466 1.00 47.59 289 GLN A N 1
ATOM 2274 C CA . GLN A 1 289 ? -27.127 8.053 -23.341 1.00 47.59 289 GLN A CA 1
ATOM 2275 C C . GLN A 1 289 ? -25.696 7.513 -23.482 1.00 47.59 289 GLN A C 1
ATOM 2277 O O . GLN A 1 289 ? -25.274 6.742 -22.622 1.00 47.59 289 GLN A O 1
ATOM 2282 N N . PRO A 1 290 ? -24.933 7.869 -24.533 1.00 43.09 290 PRO A N 1
ATOM 2283 C CA . PRO A 1 290 ? -23.515 7.564 -24.601 1.00 43.09 290 PRO A CA 1
ATOM 2284 C C . PRO A 1 290 ? -22.716 8.764 -24.094 1.00 43.09 290 PRO A C 1
ATOM 2286 O O . PRO A 1 290 ? -22.870 9.892 -24.575 1.00 43.09 290 PRO A O 1
ATOM 2289 N N . HIS A 1 291 ? -21.852 8.498 -23.117 1.00 43.72 291 HIS A N 1
ATOM 2290 C CA . HIS A 1 291 ? -20.839 9.432 -22.653 1.00 43.72 291 HIS A CA 1
ATOM 2291 C C . HIS A 1 291 ? -19.930 9.863 -23.808 1.00 43.72 291 HIS A C 1
ATOM 2293 O O . HIS A 1 291 ? -19.492 9.077 -24.647 1.00 43.72 291 HIS A O 1
ATOM 2299 N N . ARG A 1 292 ? -19.714 11.173 -23.852 1.00 42.41 292 ARG A N 1
ATOM 2300 C CA . ARG A 1 292 ? -19.006 11.919 -24.881 1.00 42.41 292 ARG A CA 1
ATOM 2301 C C . ARG A 1 292 ? -17.510 11.880 -24.568 1.00 42.41 292 ARG A C 1
ATOM 2303 O O . ARG A 1 292 ? -17.088 12.455 -23.572 1.00 42.41 292 ARG A O 1
ATOM 2310 N N . ASN A 1 293 ? -16.729 11.240 -25.436 1.00 53.16 293 ASN A N 1
ATOM 2311 C CA . ASN A 1 293 ? -15.275 11.366 -25.450 1.00 53.16 293 ASN A CA 1
ATOM 2312 C C . ASN A 1 293 ? -14.902 12.782 -25.903 1.00 53.16 293 ASN A C 1
ATOM 2314 O O . ASN A 1 293 ? -15.092 13.128 -27.069 1.00 53.16 293 ASN A O 1
ATOM 2318 N N . ASN A 1 294 ? -14.359 13.576 -24.983 1.00 48.59 294 ASN A N 1
ATOM 2319 C CA . ASN A 1 294 ? -13.562 14.748 -25.310 1.00 48.59 294 ASN A CA 1
ATOM 2320 C C . ASN A 1 294 ? -12.101 14.405 -25.011 1.00 48.59 294 ASN A C 1
ATOM 2322 O O . ASN A 1 294 ? -11.692 14.327 -23.858 1.00 48.59 294 ASN A O 1
ATOM 2326 N N . THR A 1 295 ? -11.332 14.197 -26.072 1.00 48.75 295 THR A N 1
ATOM 2327 C CA . THR A 1 295 ? -9.876 14.315 -26.072 1.00 48.75 295 THR A CA 1
ATOM 2328 C C . THR A 1 295 ? -9.513 15.782 -25.870 1.00 48.75 295 THR A C 1
ATOM 2330 O O . THR A 1 295 ? -9.705 16.597 -26.774 1.00 48.75 295 THR A O 1
ATOM 2333 N N . VAL A 1 296 ? -9.003 16.102 -24.685 1.00 46.25 296 VAL A N 1
ATOM 2334 C CA . VAL A 1 296 ? -8.184 17.285 -24.425 1.00 46.25 296 VAL A CA 1
ATOM 2335 C C . VAL A 1 296 ? -6.864 16.741 -23.891 1.00 46.25 296 VAL A C 1
ATOM 2337 O O . VAL A 1 296 ? -6.814 16.200 -22.791 1.00 46.25 296 VAL A O 1
ATOM 2340 N N . GLU A 1 297 ? -5.821 16.799 -24.718 1.00 52.12 297 GLU A N 1
ATOM 2341 C CA . GLU A 1 297 ? -4.442 16.704 -24.244 1.00 52.12 297 GLU A CA 1
ATOM 2342 C C . GLU A 1 297 ? -4.154 17.983 -23.458 1.00 52.12 297 GLU A C 1
ATOM 2344 O O . GLU A 1 297 ? -3.856 19.030 -24.031 1.00 52.12 297 GLU A O 1
ATOM 2349 N N . GLU A 1 298 ? -4.293 17.905 -22.139 1.00 44.25 298 GLU A N 1
ATOM 2350 C CA . GLU A 1 298 ? -3.740 18.889 -21.221 1.00 44.25 298 GLU A CA 1
ATOM 2351 C C . GLU A 1 298 ? -2.476 18.280 -20.616 1.00 44.25 298 GLU A C 1
ATOM 2353 O O . GLU A 1 298 ? -2.514 17.410 -19.746 1.00 44.25 298 GLU A O 1
ATOM 2358 N N . VAL A 1 299 ? -1.332 18.693 -21.160 1.00 43.75 299 VAL A N 1
ATOM 2359 C CA . VAL A 1 299 ? -0.018 18.437 -20.574 1.00 43.75 299 VAL A CA 1
ATOM 2360 C C . VAL A 1 299 ? 0.069 19.295 -19.315 1.00 43.75 299 VAL A C 1
ATOM 2362 O O . VAL A 1 299 ? 0.390 20.481 -19.379 1.00 43.75 299 VAL A O 1
ATOM 2365 N N . ILE A 1 300 ? -0.263 18.705 -18.168 1.00 41.19 300 ILE A N 1
ATOM 2366 C CA . ILE A 1 300 ? -0.053 19.327 -16.862 1.00 41.19 300 ILE A CA 1
ATOM 2367 C C . ILE A 1 300 ? 1.449 19.265 -16.566 1.00 41.19 300 ILE A C 1
ATOM 2369 O O . ILE A 1 300 ? 1.967 18.281 -16.041 1.00 41.19 300 ILE A O 1
ATOM 2373 N N . SER A 1 301 ? 2.163 20.333 -16.913 1.00 35.53 301 SER A N 1
ATOM 2374 C CA . SER A 1 301 ? 3.487 20.610 -16.361 1.00 35.53 301 SER A CA 1
ATOM 2375 C C . SER A 1 301 ? 3.311 21.050 -14.909 1.00 35.53 301 SER A C 1
ATOM 2377 O O . SER A 1 301 ? 3.093 22.231 -14.637 1.00 35.53 301 SER A O 1
ATOM 2379 N N . ILE A 1 302 ? 3.386 20.105 -13.970 1.00 37.50 302 ILE A N 1
ATOM 2380 C CA . ILE A 1 302 ? 3.452 20.409 -12.536 1.00 37.50 302 ILE A CA 1
ATOM 2381 C C . ILE A 1 302 ? 4.808 21.072 -12.280 1.00 37.50 302 ILE A C 1
ATOM 2383 O O . ILE A 1 302 ? 5.830 20.418 -12.091 1.00 37.50 302 ILE A O 1
ATOM 2387 N N . THR A 1 303 ? 4.826 22.402 -12.335 1.00 37.16 303 THR A N 1
ATOM 2388 C CA . THR A 1 303 ? 5.939 23.204 -11.832 1.00 37.16 303 THR A CA 1
ATOM 2389 C C . THR A 1 303 ? 5.792 23.250 -10.318 1.00 37.16 303 THR A C 1
ATOM 2391 O O . THR A 1 303 ? 4.946 23.974 -9.798 1.00 37.16 303 THR A O 1
ATOM 2394 N N . LEU A 1 304 ? 6.589 22.447 -9.614 1.00 41.62 304 LEU A N 1
ATOM 2395 C CA . LEU A 1 304 ? 6.727 22.514 -8.162 1.00 41.62 304 LEU A CA 1
ATOM 2396 C C . LEU A 1 304 ? 7.338 23.875 -7.798 1.00 41.62 304 LEU A C 1
ATOM 2398 O O . LEU A 1 304 ? 8.531 24.105 -8.000 1.00 41.62 304 LEU A O 1
ATOM 2402 N N . GLN A 1 305 ? 6.513 24.796 -7.299 1.00 48.22 305 GLN A N 1
ATOM 2403 C CA . GLN A 1 305 ? 7.007 25.968 -6.582 1.00 48.22 305 GLN A CA 1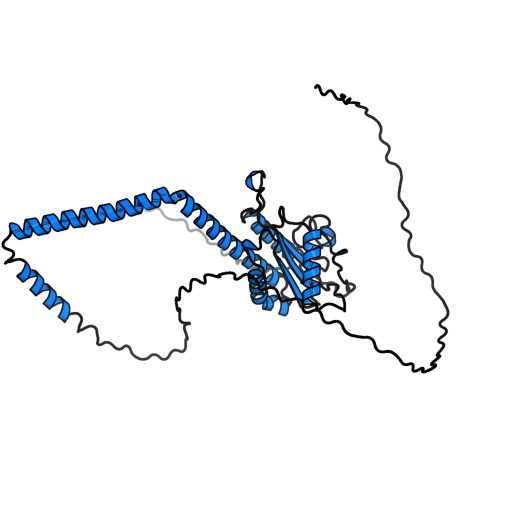
ATOM 2404 C C . GLN A 1 305 ? 7.484 25.530 -5.188 1.00 48.22 305 GLN A C 1
ATOM 2406 O O . GLN A 1 305 ? 6.799 24.740 -4.535 1.00 48.22 305 GLN A O 1
ATOM 2411 N N . PRO A 1 306 ? 8.646 26.014 -4.717 1.00 50.84 306 PRO A N 1
ATOM 2412 C CA . PRO A 1 306 ? 9.108 25.736 -3.365 1.00 50.84 306 PRO A CA 1
ATOM 2413 C C . PRO A 1 306 ? 8.194 26.427 -2.337 1.00 50.84 306 PRO A C 1
ATOM 2415 O O . PRO A 1 306 ? 7.734 27.541 -2.594 1.00 50.84 306 PRO A O 1
ATOM 2418 N N . PRO A 1 307 ? 7.938 25.803 -1.173 1.00 46.53 307 PRO A N 1
ATOM 2419 C CA . PRO A 1 307 ? 7.106 26.401 -0.138 1.00 46.53 307 PRO A CA 1
ATOM 2420 C C . PRO A 1 307 ? 7.778 27.651 0.447 1.00 46.53 307 PRO A C 1
ATOM 2422 O O . PRO A 1 307 ? 8.921 27.605 0.910 1.00 46.53 307 PRO A O 1
ATOM 2425 N N . GLU A 1 308 ? 7.050 28.768 0.432 1.00 43.03 308 GLU A N 1
ATOM 2426 C CA . GLU A 1 308 ? 7.385 29.969 1.196 1.00 43.03 308 GLU A CA 1
ATOM 2427 C C . GLU A 1 308 ? 7.406 29.639 2.696 1.00 43.03 308 GLU A C 1
ATOM 2429 O O . GLU A 1 308 ? 6.478 29.038 3.239 1.00 43.03 308 GLU A O 1
ATOM 2434 N N . GLN A 1 309 ? 8.490 30.027 3.369 1.00 46.66 309 GLN A N 1
ATOM 2435 C CA . GLN A 1 309 ? 8.642 29.890 4.815 1.00 46.66 309 GLN A CA 1
ATOM 2436 C C . GLN A 1 309 ? 7.697 30.860 5.544 1.00 46.66 309 GLN A C 1
ATOM 2438 O O . GLN A 1 309 ? 7.769 32.066 5.291 1.00 46.66 309 GLN A O 1
ATOM 2443 N N . PRO A 1 310 ? 6.865 30.400 6.496 1.00 45.53 310 PRO A N 1
ATOM 2444 C CA . PRO A 1 310 ? 6.151 31.309 7.376 1.00 45.53 310 PRO A CA 1
ATOM 2445 C C . PRO A 1 310 ? 7.113 31.912 8.406 1.00 45.53 310 PRO A C 1
ATOM 2447 O O . PRO A 1 310 ? 7.817 31.212 9.135 1.00 45.53 310 PRO A O 1
ATOM 2450 N N . GLY A 1 311 ? 7.140 33.245 8.428 1.00 41.69 311 GLY A N 1
ATOM 2451 C CA . GLY A 1 311 ? 7.950 34.058 9.322 1.00 41.69 311 GLY A CA 1
ATOM 2452 C C . GLY A 1 311 ? 7.616 33.840 10.797 1.00 41.69 311 GLY A C 1
ATOM 2453 O O . GLY A 1 311 ? 6.459 33.795 11.207 1.00 41.69 311 GLY A O 1
ATOM 2454 N N . VAL A 1 312 ? 8.679 33.751 11.590 1.00 41.84 312 VAL A N 1
ATOM 2455 C CA . VAL A 1 312 ? 8.668 33.729 13.051 1.00 41.84 312 VAL A CA 1
ATOM 2456 C C . VAL A 1 312 ? 8.252 35.108 13.567 1.00 41.84 312 VAL A C 1
ATOM 2458 O O . VAL A 1 312 ? 9.010 36.070 13.455 1.00 41.84 312 VAL A O 1
ATOM 2461 N N . THR A 1 313 ? 7.069 35.211 14.169 1.00 46.50 313 THR A N 1
ATOM 2462 C CA . THR A 1 313 ? 6.706 36.349 15.024 1.00 46.50 313 THR A CA 1
ATOM 2463 C C . THR A 1 313 ? 6.866 35.959 16.486 1.00 46.50 313 THR A 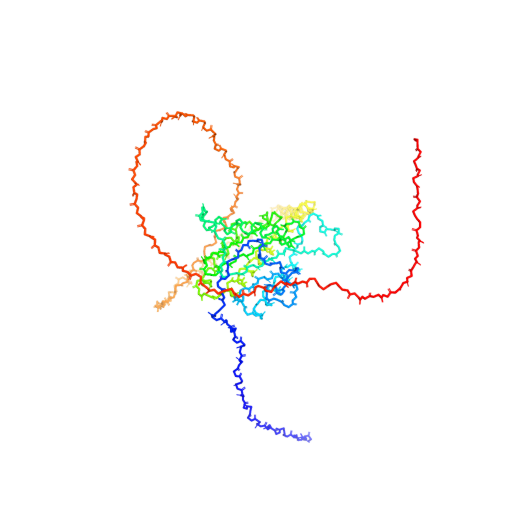C 1
ATOM 2465 O O . THR A 1 313 ? 6.087 35.177 17.024 1.00 46.50 313 THR A O 1
ATOM 2468 N N . HIS A 1 314 ? 7.894 36.527 17.117 1.00 45.62 314 HIS A N 1
ATOM 2469 C CA . HIS A 1 314 ? 8.055 36.581 18.565 1.00 45.62 314 HIS A CA 1
ATOM 2470 C C . HIS A 1 314 ? 6.935 37.423 19.188 1.00 45.62 314 HIS A C 1
ATOM 2472 O O . HIS A 1 314 ? 6.793 38.599 18.856 1.00 45.62 314 HIS A O 1
ATOM 2478 N N . GLY A 1 315 ? 6.197 36.834 20.126 1.00 40.72 315 GLY A N 1
ATOM 2479 C CA . GLY A 1 315 ? 5.338 37.541 21.070 1.00 40.72 315 GLY A CA 1
ATOM 2480 C C . GLY A 1 315 ? 5.667 37.074 22.483 1.00 40.72 315 GLY A C 1
ATOM 2481 O O . GLY A 1 315 ? 5.215 36.013 22.901 1.00 40.72 315 GLY A O 1
ATOM 2482 N N . ASN A 1 316 ? 6.497 37.852 23.178 1.00 53.09 316 ASN A N 1
ATOM 2483 C CA . ASN A 1 316 ? 6.484 37.912 24.637 1.00 53.09 316 ASN A CA 1
ATOM 2484 C C . ASN A 1 316 ? 5.211 38.652 25.053 1.00 53.09 316 ASN A C 1
ATOM 2486 O O . ASN A 1 316 ? 4.828 39.574 24.340 1.00 53.09 316 ASN A O 1
ATOM 2490 N N . ASP A 1 317 ? 4.599 38.260 26.173 1.00 43.75 317 ASP A N 1
ATOM 2491 C CA . ASP A 1 317 ? 4.240 39.182 27.261 1.00 43.75 317 ASP A CA 1
ATOM 2492 C C . ASP A 1 317 ? 3.518 38.456 28.422 1.00 43.75 317 ASP A C 1
ATOM 2494 O O . ASP A 1 317 ? 2.501 37.792 28.245 1.00 43.75 317 ASP A O 1
ATOM 2498 N N . THR A 1 318 ? 4.107 38.627 29.616 1.00 41.06 318 THR A N 1
ATOM 2499 C CA . THR A 1 318 ? 3.504 38.875 30.950 1.00 41.06 318 THR A CA 1
ATOM 2500 C C . THR A 1 318 ? 2.438 37.940 31.550 1.00 41.06 318 THR A C 1
ATOM 2502 O O . THR A 1 318 ? 1.264 37.985 31.207 1.00 41.06 318 THR A O 1
ATOM 2505 N N . GLU A 1 319 ? 2.862 37.175 32.564 1.00 46.81 319 GLU A N 1
ATOM 2506 C CA . GLU A 1 319 ? 2.575 37.392 34.003 1.00 46.81 319 GLU A CA 1
ATOM 2507 C C . GLU A 1 319 ? 1.246 38.077 34.395 1.00 46.81 319 GLU A C 1
ATOM 2509 O O . GLU A 1 319 ? 1.062 39.264 34.134 1.00 46.81 319 GLU A O 1
ATOM 2514 N N . SER A 1 320 ? 0.374 37.360 35.125 1.00 47.28 320 SER A N 1
ATOM 2515 C CA . SER A 1 320 ? -0.456 37.898 36.225 1.00 47.28 320 SER A CA 1
ATOM 2516 C C . SER A 1 320 ? -1.124 36.785 37.050 1.00 47.28 320 SER A C 1
ATOM 2518 O O . SER A 1 320 ? -2.017 36.072 36.602 1.00 47.28 320 SER A O 1
ATOM 2520 N N . ASP A 1 321 ? -0.615 36.685 38.271 1.00 42.91 321 ASP A N 1
ATOM 2521 C CA . ASP A 1 321 ? -1.152 36.220 39.549 1.00 42.91 321 ASP A CA 1
ATOM 2522 C C . ASP A 1 321 ? -2.643 35.851 39.751 1.00 42.91 321 ASP A C 1
ATOM 2524 O O . ASP A 1 321 ? -3.563 36.628 39.510 1.00 42.91 321 ASP A O 1
ATOM 2528 N N . SER A 1 322 ? -2.792 34.766 40.529 1.00 44.59 322 SER A N 1
ATOM 2529 C CA . SER A 1 322 ? -3.623 34.633 41.747 1.00 44.59 322 SER A CA 1
ATOM 2530 C C . SER A 1 322 ? -5.157 34.487 41.644 1.00 44.59 322 SER A C 1
ATOM 2532 O O . SER A 1 322 ? -5.870 35.397 41.249 1.00 44.59 322 SER A O 1
ATOM 2534 N N . GLN A 1 323 ? -5.701 33.371 42.153 1.00 42.16 323 GLN A N 1
ATOM 2535 C CA . GLN A 1 323 ? -6.312 33.273 43.496 1.00 42.16 323 GLN A CA 1
ATOM 2536 C C . GLN A 1 323 ? -7.093 31.956 43.695 1.00 42.16 323 GLN A C 1
ATOM 2538 O O . GLN A 1 323 ? -7.901 31.528 42.880 1.00 42.16 323 GLN A O 1
ATOM 2543 N N . THR A 1 324 ? -6.811 31.360 44.853 1.00 43.03 324 THR A N 1
ATOM 2544 C CA . THR A 1 324 ? -7.612 30.489 45.730 1.00 43.03 324 THR A CA 1
ATOM 2545 C C . THR A 1 324 ? -9.129 30.396 45.509 1.00 43.03 324 THR A C 1
ATOM 2547 O O . THR A 1 324 ? -9.815 31.412 45.575 1.00 43.03 324 THR A O 1
ATOM 2550 N N . ALA A 1 325 ? -9.660 29.166 45.523 1.00 40.19 325 ALA A N 1
ATOM 2551 C CA . ALA A 1 325 ? -10.868 28.823 46.284 1.00 40.19 325 ALA A CA 1
ATOM 2552 C C . ALA A 1 325 ? -10.933 27.313 46.588 1.00 40.19 325 ALA A C 1
ATOM 2554 O O . ALA A 1 325 ? -10.790 26.461 45.719 1.00 40.19 325 ALA A O 1
ATOM 2555 N N . SER A 1 326 ? -11.137 27.036 47.867 1.00 49.59 326 SER A N 1
ATOM 2556 C CA . SER A 1 326 ? -11.384 25.769 48.551 1.00 49.59 326 SER A CA 1
ATOM 2557 C C . SER A 1 326 ? -12.836 25.285 48.413 1.00 49.59 326 SER A C 1
ATOM 2559 O O . SER A 1 326 ? -13.741 26.096 48.592 1.00 49.59 326 SER A O 1
ATOM 2561 N N . HIS A 1 327 ? -13.055 23.978 48.238 1.00 45.81 327 HIS A N 1
ATOM 2562 C CA . HIS A 1 327 ? -14.232 23.230 48.729 1.00 45.81 327 HIS A CA 1
ATOM 2563 C C . HIS A 1 327 ? -13.886 21.726 48.659 1.00 45.81 327 HIS A C 1
ATOM 2565 O O . HIS A 1 327 ? -13.480 21.258 47.603 1.00 45.81 327 HIS A O 1
ATOM 2571 N N . ASP A 1 328 ? -13.699 20.998 49.761 1.00 44.81 328 ASP A N 1
ATOM 2572 C CA . ASP A 1 328 ? -14.634 20.530 50.806 1.00 44.81 328 ASP A CA 1
ATOM 2573 C C . ASP A 1 328 ? -15.203 19.131 50.502 1.00 44.81 328 ASP A C 1
ATOM 2575 O O . ASP A 1 328 ? -16.039 18.943 49.627 1.00 44.81 328 ASP A O 1
ATOM 2579 N N . SER A 1 329 ? -14.631 18.178 51.241 1.00 46.62 329 SER A N 1
ATOM 2580 C CA . SER A 1 329 ? -15.213 17.010 51.913 1.00 46.62 329 SER A CA 1
ATOM 2581 C C . SER A 1 329 ? -16.381 16.256 51.268 1.00 46.62 329 SER A C 1
ATOM 2583 O O . SER A 1 329 ? -17.525 16.698 51.284 1.00 46.62 329 SER A O 1
ATOM 2585 N N . GLY A 1 330 ? -16.101 15.013 50.875 1.00 39.81 330 GLY A N 1
ATOM 2586 C CA . GLY A 1 330 ? -17.093 13.968 50.627 1.00 39.81 330 GLY A CA 1
ATOM 2587 C C . GLY A 1 330 ? -16.456 12.599 50.838 1.00 39.81 330 GLY A C 1
ATOM 2588 O O . GLY A 1 330 ? -15.983 11.981 49.893 1.00 39.81 330 GLY A O 1
ATOM 2589 N N . SER A 1 331 ? -16.356 12.206 52.104 1.00 44.72 331 SER A N 1
ATOM 2590 C CA . SER A 1 331 ? -15.976 10.879 52.582 1.00 44.72 331 SER A CA 1
ATOM 2591 C C . SER A 1 331 ? -17.139 9.909 52.393 1.00 44.72 331 SER A C 1
ATOM 2593 O O . SER A 1 331 ? -18.177 10.130 53.011 1.00 44.72 331 SER A O 1
ATOM 2595 N N . ASP A 1 332 ? -16.937 8.842 51.627 1.00 52.28 332 ASP A N 1
ATOM 2596 C CA . ASP A 1 332 ? -17.700 7.603 51.762 1.00 52.28 332 ASP A CA 1
ATOM 2597 C C . ASP A 1 332 ? -16.702 6.441 51.735 1.00 52.28 332 ASP A C 1
ATOM 2599 O O . ASP A 1 332 ? -16.065 6.140 50.723 1.00 52.28 332 ASP A O 1
ATOM 2603 N N . ASP A 1 333 ? -16.520 5.866 52.920 1.00 46.62 333 ASP A N 1
ATOM 2604 C CA . ASP A 1 333 ? -15.778 4.646 53.183 1.00 46.62 333 ASP A CA 1
ATOM 2605 C C . ASP A 1 333 ? -16.613 3.451 52.691 1.00 46.62 333 ASP A C 1
ATOM 2607 O O . ASP A 1 333 ? -17.634 3.122 53.294 1.00 46.62 333 ASP A O 1
ATOM 2611 N N . GLU A 1 334 ? -16.176 2.767 51.630 1.00 54.28 334 GLU A N 1
ATOM 2612 C CA . GLU A 1 334 ? -16.580 1.378 51.387 1.00 54.28 334 GLU A CA 1
ATOM 2613 C C . GLU A 1 334 ? -15.376 0.451 51.566 1.00 54.28 334 GLU A C 1
ATOM 2615 O O . GLU A 1 334 ? -14.518 0.250 50.705 1.00 54.28 334 GLU A O 1
ATOM 2620 N N . GLU A 1 335 ? -15.342 -0.087 52.778 1.00 50.06 335 GLU A N 1
ATOM 2621 C CA . GLU A 1 335 ? -14.568 -1.217 53.252 1.00 50.06 335 GLU A CA 1
ATOM 2622 C C . GLU A 1 335 ? -14.981 -2.485 52.483 1.00 50.06 335 GLU A C 1
ATOM 2624 O O . GLU A 1 335 ? -16.022 -3.081 52.756 1.00 50.06 335 GLU A O 1
ATOM 2629 N N . TYR A 1 336 ? -14.165 -2.914 51.514 1.00 49.50 336 TYR A N 1
ATOM 2630 C CA . TYR A 1 336 ? -14.269 -4.250 50.920 1.00 49.50 336 TYR A CA 1
ATOM 2631 C C . TYR A 1 336 ? -13.065 -5.090 51.341 1.00 49.50 336 TYR A C 1
ATOM 2633 O O . TYR A 1 336 ? -11.930 -4.885 50.904 1.00 49.50 336 TYR A O 1
ATOM 2641 N N . THR A 1 337 ? -13.327 -6.022 52.249 1.00 49.19 337 THR A N 1
ATOM 2642 C CA . THR A 1 337 ? -12.373 -7.001 52.758 1.00 49.19 337 THR A CA 1
ATOM 2643 C C . THR A 1 337 ? -12.071 -8.081 51.719 1.00 49.19 337 THR A C 1
ATOM 2645 O O . THR A 1 337 ? -12.981 -8.688 51.163 1.00 49.19 337 THR A O 1
ATOM 2648 N N . SER A 1 338 ? -10.772 -8.303 51.525 1.00 53.84 338 SER A N 1
ATOM 2649 C CA . SER A 1 338 ? -10.045 -9.536 51.193 1.00 53.84 338 SER A CA 1
ATOM 2650 C C . SER A 1 338 ? -10.851 -10.823 50.951 1.00 53.84 338 SER A C 1
ATOM 2652 O O . SER A 1 338 ? -11.513 -11.295 51.867 1.00 53.84 338 SER A O 1
ATOM 2654 N N . ASP A 1 339 ? -10.670 -11.454 49.787 1.00 46.16 339 ASP A N 1
ATOM 2655 C CA . ASP A 1 339 ? -10.094 -12.809 49.647 1.00 46.16 339 ASP A CA 1
ATOM 2656 C C . ASP A 1 339 ? -10.155 -13.266 48.178 1.00 46.16 339 ASP A C 1
ATOM 2658 O O . ASP A 1 339 ? -11.220 -13.312 47.575 1.00 46.16 339 ASP A O 1
ATOM 2662 N N . ASP A 1 340 ? -8.996 -13.533 47.577 1.00 48.22 340 ASP A N 1
ATOM 2663 C CA . ASP A 1 340 ? -8.611 -14.868 47.095 1.00 48.22 340 ASP A CA 1
ATOM 2664 C C . ASP A 1 340 ? -7.397 -14.745 46.168 1.00 48.22 340 ASP A C 1
ATOM 2666 O O . ASP A 1 340 ? -7.458 -14.353 45.000 1.00 48.22 340 ASP A O 1
ATOM 2670 N N . GLY A 1 341 ? -6.243 -15.096 46.733 1.00 47.06 341 GLY A N 1
ATOM 2671 C CA . GLY A 1 341 ? -5.021 -15.305 45.984 1.00 47.06 341 GLY A CA 1
ATOM 2672 C C . GLY A 1 341 ? -5.124 -16.583 45.160 1.00 47.06 341 GLY A C 1
ATOM 2673 O O . GLY A 1 341 ? -5.225 -17.679 45.706 1.00 47.06 341 GLY A O 1
ATOM 2674 N N . SER A 1 342 ? -5.009 -16.450 43.841 1.00 44.75 342 SER A N 1
ATOM 2675 C CA . SER A 1 342 ? -4.640 -17.558 42.961 1.00 44.75 342 SER A CA 1
ATOM 2676 C C . SER A 1 342 ? -3.264 -17.292 42.340 1.00 44.75 342 SER A C 1
ATOM 2678 O O . SER A 1 342 ? -2.989 -16.171 41.906 1.00 44.75 342 SER A O 1
ATOM 2680 N N . PRO A 1 343 ? -2.362 -18.289 42.344 1.00 52.12 343 PRO A N 1
ATOM 2681 C CA . PRO A 1 343 ? -0.944 -18.085 42.093 1.00 52.12 343 PRO A CA 1
ATOM 2682 C C . PRO A 1 343 ? -0.628 -17.947 40.601 1.00 52.12 343 PRO A C 1
ATOM 2684 O O . PRO A 1 343 ? -1.039 -18.752 39.767 1.00 52.12 343 PRO A O 1
ATOM 2687 N N . VAL A 1 344 ? 0.192 -16.945 40.294 1.00 49.12 344 VAL A N 1
ATOM 2688 C CA . VAL A 1 344 ? 0.884 -16.777 39.013 1.00 49.12 344 VAL A CA 1
ATOM 2689 C C . VAL A 1 344 ? 1.909 -17.910 38.855 1.00 49.12 344 VAL A C 1
ATOM 2691 O O . VAL A 1 344 ? 2.716 -18.108 39.768 1.00 49.12 344 VAL A O 1
ATOM 2694 N N . PRO A 1 345 ? 1.948 -18.653 37.733 1.00 46.75 345 PRO A N 1
ATOM 2695 C CA . PRO A 1 345 ? 3.022 -19.602 37.500 1.00 46.75 345 PRO A CA 1
ATOM 2696 C C . PRO A 1 345 ? 4.294 -18.840 37.114 1.00 46.75 345 PRO A C 1
ATOM 2698 O O . PRO A 1 345 ? 4.429 -18.303 36.015 1.00 46.75 345 PRO A O 1
ATOM 2701 N N . SER A 1 346 ? 5.249 -18.813 38.039 1.00 39.88 346 SER A N 1
ATOM 2702 C CA . SER A 1 346 ? 6.643 -18.478 37.778 1.00 39.88 346 SER A CA 1
ATOM 2703 C C . SER A 1 346 ? 7.252 -19.546 36.866 1.00 39.88 346 SER A C 1
ATOM 2705 O O . SER A 1 346 ? 7.500 -20.680 37.272 1.00 39.88 346 SER A O 1
ATOM 2707 N N . PHE A 1 347 ? 7.496 -19.191 35.604 1.00 44.34 347 PHE A N 1
ATOM 2708 C CA . PHE A 1 347 ? 8.204 -20.063 34.672 1.00 44.34 347 PHE A CA 1
ATOM 2709 C C . PHE A 1 347 ? 9.707 -19.988 34.962 1.00 44.34 347 PHE A C 1
ATOM 2711 O O . PHE A 1 347 ? 10.426 -19.106 34.492 1.00 44.34 347 PHE A O 1
ATOM 2718 N N . SER A 1 348 ? 10.164 -20.891 35.827 1.00 42.59 348 SER A N 1
ATOM 2719 C CA . SER A 1 348 ? 11.574 -21.086 36.137 1.00 42.59 348 SER A CA 1
ATOM 2720 C C . SER A 1 348 ? 12.323 -21.716 34.962 1.00 42.59 348 SER A C 1
ATOM 2722 O O . SER A 1 348 ? 11.879 -22.676 34.340 1.00 42.59 348 SER A O 1
ATOM 2724 N N . GLN A 1 349 ? 13.498 -21.141 34.723 1.00 45.06 349 GLN A N 1
ATOM 2725 C CA . GLN A 1 349 ? 14.651 -21.656 33.992 1.00 45.06 349 GLN A CA 1
ATOM 2726 C C . GLN A 1 349 ? 14.714 -23.193 33.895 1.00 45.06 349 GLN A C 1
ATOM 2728 O O . GLN A 1 349 ? 14.890 -23.880 34.898 1.00 45.06 349 GLN A O 1
ATOM 2733 N N . MET A 1 350 ? 14.691 -23.717 32.667 1.00 38.81 350 MET A N 1
ATOM 2734 C CA . MET A 1 350 ? 15.270 -25.023 32.344 1.00 38.81 350 MET A CA 1
ATOM 2735 C C . MET A 1 350 ? 16.641 -24.797 31.708 1.00 38.81 350 MET A C 1
ATOM 2737 O O . MET A 1 350 ? 16.766 -24.575 30.506 1.00 38.81 350 MET A O 1
ATOM 2741 N N . SER A 1 351 ? 17.659 -24.865 32.560 1.00 45.00 351 SER A N 1
ATOM 2742 C CA . SER A 1 351 ? 19.040 -25.156 32.190 1.00 45.00 351 SER A CA 1
ATOM 2743 C C . SER A 1 351 ? 19.351 -26.552 32.719 1.00 45.00 351 SER A C 1
ATOM 2745 O O . SER A 1 351 ? 19.327 -26.735 33.929 1.00 45.00 351 SER A O 1
ATOM 2747 N N . ASP A 1 352 ? 19.589 -27.524 31.835 1.00 41.06 352 ASP A N 1
ATOM 2748 C CA . ASP A 1 352 ? 20.736 -28.439 31.935 1.00 41.06 352 ASP A CA 1
ATOM 2749 C C . ASP A 1 352 ? 20.733 -29.530 30.853 1.00 41.06 352 ASP A C 1
ATOM 2751 O O . ASP A 1 352 ? 19.714 -30.139 30.536 1.00 41.06 352 ASP A O 1
ATOM 2755 N N . GLY A 1 353 ? 21.944 -29.845 30.382 1.00 34.81 353 GLY A N 1
ATOM 2756 C CA . GLY A 1 353 ? 22.332 -31.245 30.203 1.00 34.81 353 GLY A CA 1
ATOM 2757 C C . GLY A 1 353 ? 22.370 -31.812 28.785 1.00 34.81 353 GLY A C 1
ATOM 2758 O O . GLY A 1 353 ? 21.688 -32.790 28.502 1.00 34.81 353 GLY A O 1
ATOM 2759 N N . GLY A 1 354 ? 23.246 -31.295 27.918 1.00 35.78 354 GLY A N 1
ATOM 2760 C CA . GLY A 1 354 ? 23.560 -31.909 26.619 1.00 35.78 354 GLY A CA 1
ATOM 2761 C C . GLY A 1 354 ? 25.048 -31.854 26.289 1.00 35.78 354 GLY A C 1
ATOM 2762 O O . GLY A 1 354 ? 25.481 -31.064 25.460 1.00 35.78 354 GLY A O 1
ATOM 2763 N N . LYS A 1 355 ? 25.838 -32.668 26.990 1.00 39.94 355 LYS A N 1
ATOM 2764 C CA . LYS A 1 355 ? 27.293 -32.809 26.863 1.00 39.94 355 LYS A CA 1
ATOM 2765 C C . LYS A 1 355 ? 27.621 -33.713 25.666 1.00 39.94 355 LYS A C 1
ATOM 2767 O O . LYS A 1 355 ? 27.273 -34.889 25.691 1.00 39.94 355 LYS A O 1
ATOM 2772 N N . SER A 1 356 ? 28.335 -33.204 24.664 1.00 51.59 356 SER A N 1
ATOM 2773 C CA . SER A 1 356 ? 29.131 -34.045 23.760 1.00 51.59 356 SER A CA 1
ATOM 2774 C C . SER A 1 356 ? 30.417 -33.336 23.350 1.00 51.59 356 SER A C 1
ATOM 2776 O O . SER A 1 356 ? 30.416 -32.193 22.899 1.00 51.59 356 SER A O 1
ATOM 2778 N N . ASP A 1 357 ? 31.497 -34.065 23.586 1.00 43.19 357 ASP A N 1
ATOM 2779 C CA . ASP A 1 357 ? 32.907 -33.725 23.531 1.00 43.19 357 ASP A CA 1
ATOM 2780 C C . ASP A 1 357 ? 33.494 -33.353 22.155 1.00 43.19 357 ASP A C 1
ATOM 2782 O O . ASP A 1 357 ? 33.026 -33.775 21.104 1.00 43.19 357 ASP A O 1
ATOM 2786 N N . LEU A 1 358 ? 34.642 -32.664 22.251 1.00 44.09 358 LEU A N 1
ATOM 2787 C CA . LEU A 1 358 ? 35.852 -32.773 21.418 1.00 44.09 358 LEU A CA 1
ATOM 2788 C C . LEU A 1 358 ? 35.721 -32.632 19.884 1.00 44.09 358 LEU A C 1
ATOM 2790 O O . LEU A 1 358 ? 35.445 -33.592 19.176 1.00 44.09 358 LEU A O 1
ATOM 2794 N N . THR A 1 359 ? 36.265 -31.537 19.332 1.00 46.19 359 THR A N 1
ATOM 2795 C CA . THR A 1 359 ? 37.621 -31.571 18.728 1.00 46.19 359 THR A CA 1
ATOM 2796 C C . THR A 1 359 ? 38.170 -30.182 18.359 1.00 46.19 359 THR A C 1
ATOM 2798 O O . THR A 1 359 ? 37.802 -29.532 17.391 1.00 46.19 359 THR A O 1
ATOM 2801 N N . LYS A 1 360 ? 39.140 -29.779 19.177 1.00 44.44 360 LYS A N 1
ATOM 2802 C CA . LYS A 1 360 ? 40.358 -28.995 18.926 1.00 44.44 360 LYS A CA 1
ATOM 2803 C C . LYS A 1 360 ? 40.769 -28.823 17.442 1.00 44.44 360 LYS A C 1
ATOM 2805 O O . LYS A 1 360 ? 41.240 -29.774 16.822 1.00 44.44 360 LYS A O 1
ATOM 2810 N N . ARG A 1 361 ? 40.806 -27.580 16.940 1.00 43.22 361 ARG A N 1
ATOM 2811 C CA . ARG A 1 361 ? 41.852 -27.146 15.991 1.00 43.22 361 ARG A CA 1
ATOM 2812 C C . ARG A 1 361 ? 42.143 -25.651 16.130 1.00 43.22 361 ARG A C 1
ATOM 2814 O O . ARG A 1 361 ? 41.345 -24.804 15.754 1.00 43.22 361 ARG A O 1
ATOM 2821 N N . ALA A 1 362 ? 43.305 -25.369 16.712 1.00 43.78 362 ALA A N 1
ATOM 2822 C CA . ALA A 1 362 ? 43.921 -24.055 16.763 1.00 43.78 362 ALA A CA 1
ATOM 2823 C C . ALA A 1 362 ? 44.444 -23.675 15.369 1.00 43.78 362 ALA A C 1
ATOM 2825 O O . ALA A 1 362 ? 45.068 -24.499 14.698 1.00 43.78 362 ALA A O 1
ATOM 2826 N N . GLY A 1 363 ? 44.199 -22.433 14.960 1.00 42.84 363 GLY A N 1
ATOM 2827 C CA . GLY A 1 363 ? 44.748 -21.818 13.758 1.00 42.84 363 GLY A CA 1
ATOM 2828 C C . GLY A 1 363 ? 45.108 -20.375 14.077 1.00 42.84 363 GLY A C 1
ATOM 2829 O O . GLY A 1 363 ? 44.236 -19.553 14.328 1.00 42.84 363 GLY A O 1
ATOM 2830 N N . SER A 1 364 ? 46.407 -20.138 14.164 1.00 46.75 364 SER A N 1
ATOM 2831 C CA . SER A 1 364 ? 47.086 -18.961 14.688 1.00 46.75 364 SER A CA 1
ATOM 2832 C C . SER A 1 364 ? 46.863 -17.688 13.865 1.00 46.75 364 SER A C 1
ATOM 2834 O O . SER A 1 364 ? 46.861 -17.725 12.638 1.00 46.75 364 SER A O 1
ATOM 2836 N N . ALA A 1 365 ? 46.776 -16.551 14.557 1.00 48.34 365 ALA A N 1
ATOM 2837 C CA . ALA A 1 365 ? 46.957 -15.220 13.983 1.00 48.34 365 ALA A CA 1
ATOM 2838 C C . ALA A 1 365 ? 48.447 -14.942 13.697 1.00 48.34 365 ALA A C 1
ATOM 2840 O O . ALA A 1 365 ? 49.295 -15.391 14.475 1.00 48.34 365 ALA A O 1
ATOM 2841 N N . PRO A 1 366 ? 48.778 -14.139 12.670 1.00 60.66 366 PRO A N 1
ATOM 2842 C CA . PRO A 1 366 ? 50.044 -13.432 12.625 1.00 60.66 366 PRO A CA 1
ATOM 2843 C C . PRO A 1 366 ? 49.871 -11.912 12.756 1.00 60.66 366 PRO A C 1
ATOM 2845 O O . PRO A 1 366 ? 49.139 -11.248 12.027 1.00 60.66 366 PRO A O 1
ATOM 2848 N N . THR A 1 367 ? 50.616 -11.435 13.743 1.00 48.91 367 THR A N 1
ATOM 2849 C CA . THR A 1 367 ? 51.180 -10.123 14.053 1.00 48.91 367 THR A CA 1
ATOM 2850 C C . THR A 1 367 ? 51.460 -9.169 12.884 1.00 48.91 367 THR A C 1
ATOM 2852 O O . THR A 1 367 ? 51.935 -9.566 11.823 1.00 48.91 367 THR A O 1
ATOM 2855 N N . LEU A 1 368 ? 51.251 -7.882 13.193 1.00 53.38 368 LEU A N 1
ATOM 2856 C CA . LEU A 1 368 ? 51.663 -6.673 12.477 1.00 53.38 368 LEU A CA 1
ATOM 2857 C C . LEU A 1 368 ? 53.104 -6.696 11.938 1.00 53.38 368 LEU A C 1
ATOM 2859 O O . LEU A 1 368 ? 54.037 -7.025 12.666 1.00 53.38 368 LEU A O 1
ATOM 2863 N N . THR A 1 369 ? 53.288 -6.094 10.763 1.00 54.19 369 THR A N 1
ATOM 2864 C CA . THR A 1 369 ? 54.454 -5.249 10.461 1.00 54.19 369 THR A CA 1
ATOM 2865 C C . THR A 1 369 ? 54.063 -4.169 9.451 1.00 54.19 369 THR A C 1
ATOM 2867 O O . THR A 1 369 ? 53.590 -4.463 8.358 1.00 54.19 369 THR A O 1
ATOM 2870 N N . ALA A 1 370 ? 54.275 -2.909 9.830 1.00 45.31 370 ALA A N 1
ATOM 2871 C CA . ALA A 1 370 ? 54.391 -1.779 8.913 1.00 45.31 370 ALA A CA 1
ATOM 2872 C C . ALA A 1 370 ? 55.882 -1.461 8.719 1.00 45.31 370 ALA A C 1
ATOM 2874 O O . ALA A 1 370 ? 56.665 -1.681 9.650 1.00 45.31 370 ALA A O 1
ATOM 2875 N N . PRO A 1 371 ? 56.270 -0.889 7.570 1.00 66.38 371 PRO A N 1
ATOM 2876 C CA . PRO A 1 371 ? 57.460 -0.055 7.525 1.00 66.38 371 PRO A CA 1
ATOM 2877 C C . PRO A 1 371 ? 57.208 1.322 6.884 1.00 66.38 371 PRO A C 1
ATOM 2879 O O . PRO A 1 371 ? 56.577 1.413 5.836 1.00 66.38 371 PRO A O 1
ATOM 2882 N N . VAL A 1 372 ? 57.756 2.325 7.587 1.00 57.84 372 VAL A N 1
ATOM 2883 C CA . VAL A 1 372 ? 58.429 3.579 7.168 1.00 57.84 372 VAL A CA 1
ATOM 2884 C C . VAL A 1 372 ? 57.826 4.401 6.034 1.00 57.84 372 VAL A C 1
ATOM 2886 O O . VAL A 1 372 ? 57.910 3.967 4.865 1.00 57.84 372 VAL A O 1
#

Sequence (372 aa):
MEEAAPCAMWSLFPIVALWIPATGGQCISSDEDPVWLWTVEEYPHPLQHPRYCNRYGPSFVCDPDRILCTHEADALDRLIQRIRNETVCICPSCETTRKPQGITLGVALMQNLYKPNDKPASEAVREFSETLRSKWSLGHCDDDIILLISTRDSESYTLVGPAVSGLFPQEVADQIYLESRGHFSSGLYFQGVEAMIQAYFEMLRRLQDQVVTVRQTEGNGSQLGLILGVVFGTIALLTAVGGGLFWYGSRHCDYSYLVASLAESSRKGRRRLSSLRRRRPPRTTSNNQPHRNNTVEEVISITLQPPEQPGVTHGNDTESDSQTASHDSGSDDEEYTSDDGSPVPSFSQMSDGGKSDLTKRAGSAPTLTAPV

Radius of gyration: 38.78 Å; chains: 1; bounding box: 95×91×129 Å

pLDDT: mean 75.26, std 22.52, range [34.81, 98.81]